Protein AF-A0A3D0NF08-F1 (afdb_monomer_lite)

Secondary structure (DSSP, 8-state):
----------------------------------------------------SSHHHHTS---HHHHHHHSPP-EEEEEE-GGG-EEEEEESPP--GGG-PPPPPSSSEEEEEETTEEEEEEEEEGGGEEEEE-HHHHHHHHHHHHHHTT-HHHHHHHHHHHHHH-TT-TTHHHHHHHHHHHHHHHHHHTT-HHHHHHHHHHHHHH-TT-B-TTSS-BHHHHHHHHHHHHHHHHHHTT-HHHHHHHHHHHHHHH--

Structure (mmCIF, N/CA/C/O backbone):
data_AF-A0A3D0NF08-F1
#
_entry.id   AF-A0A3D0NF08-F1
#
loop_
_atom_site.group_PDB
_atom_site.id
_atom_site.type_symbol
_atom_site.label_atom_id
_atom_site.label_alt_id
_atom_site.label_comp_id
_atom_site.label_asym_id
_atom_site.label_entity_id
_atom_site.label_seq_id
_atom_site.pdbx_PDB_ins_code
_atom_site.Cartn_x
_atom_site.Cartn_y
_atom_site.Cartn_z
_atom_site.occupancy
_atom_site.B_iso_or_equiv
_atom_site.auth_seq_id
_atom_site.auth_comp_id
_atom_site.auth_asym_id
_atom_site.auth_atom_id
_atom_site.pdbx_PDB_model_num
ATOM 1 N N . MET A 1 1 ? -37.702 -6.511 29.960 1.00 34.56 1 MET A N 1
ATOM 2 C CA . MET A 1 1 ? -36.614 -6.251 30.924 1.00 34.56 1 MET A CA 1
ATOM 3 C C . MET A 1 1 ? -35.350 -6.794 30.288 1.00 34.56 1 MET A C 1
ATOM 5 O O . MET A 1 1 ? -35.178 -8.003 30.287 1.00 34.56 1 MET A O 1
ATOM 9 N N . SER A 1 2 ? -34.576 -5.925 29.636 1.00 34.69 2 SER A N 1
ATOM 10 C CA . SER A 1 2 ? -33.303 -6.297 29.008 1.00 34.69 2 SER A CA 1
ATOM 11 C C . SER A 1 2 ? -32.278 -6.496 30.116 1.00 34.69 2 SER A C 1
ATOM 13 O O . SER A 1 2 ? -32.130 -5.608 30.957 1.00 34.69 2 SER A O 1
ATOM 15 N N . GLN A 1 3 ? -31.642 -7.663 30.174 1.00 38.81 3 GLN A N 1
ATOM 16 C CA . GLN A 1 3 ? -30.503 -7.865 31.062 1.00 38.81 3 GLN A CA 1
ATOM 17 C C . GLN A 1 3 ? -29.313 -7.131 30.442 1.00 38.81 3 GLN A C 1
ATOM 19 O O . GLN A 1 3 ? -28.940 -7.406 29.310 1.00 38.81 3 GLN A O 1
ATOM 24 N N . ILE A 1 4 ? -28.792 -6.133 31.153 1.00 34.84 4 ILE A N 1
ATOM 25 C CA . ILE A 1 4 ? -27.592 -5.387 30.771 1.00 34.84 4 ILE A CA 1
ATOM 26 C C . ILE A 1 4 ? -26.424 -6.130 31.415 1.00 34.84 4 ILE A C 1
ATOM 28 O O . ILE A 1 4 ? -26.307 -6.135 32.643 1.00 34.84 4 ILE A O 1
ATOM 32 N N . ASN A 1 5 ? -25.605 -6.794 30.602 1.00 36.81 5 ASN A N 1
ATOM 33 C CA . ASN A 1 5 ? -24.418 -7.497 31.073 1.00 36.81 5 ASN A CA 1
ATOM 34 C C . ASN A 1 5 ? -23.220 -6.544 31.033 1.00 36.81 5 ASN A C 1
ATOM 36 O O . ASN A 1 5 ? -22.640 -6.274 29.986 1.00 36.81 5 ASN A O 1
ATOM 40 N N . GLU A 1 6 ? -22.854 -6.022 32.201 1.00 36.97 6 GLU A N 1
ATOM 41 C CA . GLU A 1 6 ? -21.614 -5.273 32.396 1.00 36.97 6 GLU A CA 1
ATOM 42 C C . GLU A 1 6 ? -20.450 -6.283 32.426 1.00 36.97 6 GLU A C 1
ATOM 44 O O . GLU A 1 6 ? -20.411 -7.160 33.295 1.00 36.97 6 GLU A O 1
ATOM 49 N N . ILE A 1 7 ? -19.513 -6.214 31.472 1.00 45.19 7 ILE A N 1
ATOM 50 C CA . ILE A 1 7 ? -18.328 -7.085 31.485 1.00 45.19 7 ILE A CA 1
ATOM 51 C C . ILE A 1 7 ? -17.436 -6.642 32.646 1.00 45.19 7 ILE A C 1
ATOM 53 O O . ILE A 1 7 ? -16.755 -5.621 32.587 1.00 45.19 7 ILE A O 1
ATOM 57 N N . LYS A 1 8 ? -17.447 -7.429 33.722 1.00 42.72 8 LYS A N 1
ATOM 58 C CA . LYS A 1 8 ? -16.545 -7.284 34.863 1.00 42.72 8 LYS A CA 1
ATOM 59 C C . LYS A 1 8 ? -15.673 -8.532 34.948 1.00 42.72 8 LYS A C 1
ATOM 61 O O . LYS A 1 8 ? -16.086 -9.548 35.504 1.00 42.72 8 LYS A O 1
ATOM 66 N N . LEU A 1 9 ? -14.473 -8.468 34.376 1.00 37.88 9 LEU A N 1
ATOM 67 C CA . LEU A 1 9 ? -13.509 -9.567 34.419 1.00 37.88 9 LEU A CA 1
ATOM 68 C C . LEU A 1 9 ? -12.930 -9.687 35.839 1.00 37.88 9 LEU A C 1
ATOM 70 O O . LEU A 1 9 ? -12.178 -8.844 36.313 1.00 37.88 9 LEU A O 1
ATOM 74 N N . SER A 1 10 ? -13.337 -10.738 36.556 1.00 31.98 10 SER A N 1
ATOM 75 C CA . SER A 1 10 ? -12.822 -11.100 37.880 1.00 31.98 10 SER A CA 1
ATOM 76 C C . SER A 1 10 ? -12.507 -12.598 37.945 1.00 31.98 10 SER A C 1
ATOM 78 O O . SER A 1 10 ? -13.362 -13.410 38.284 1.00 31.98 10 SER A O 1
ATOM 80 N N . ARG A 1 11 ? -11.227 -12.907 37.710 1.00 29.67 11 ARG A N 1
ATOM 81 C CA . ARG A 1 11 ? -10.350 -13.730 38.565 1.00 29.67 11 ARG A CA 1
ATOM 82 C C . ARG A 1 11 ? -10.839 -15.133 38.981 1.00 29.67 11 ARG A C 1
ATOM 84 O O . ARG A 1 11 ? -11.389 -15.306 40.062 1.00 29.67 11 ARG A O 1
ATOM 91 N N . GLU A 1 12 ? -10.381 -16.151 38.253 1.00 27.73 12 GLU A N 1
ATOM 92 C CA . GLU A 1 12 ? -9.885 -17.394 38.865 1.00 27.73 12 GLU A CA 1
ATOM 93 C C . GLU A 1 12 ? -8.527 -17.760 38.255 1.00 27.73 12 GLU A C 1
ATOM 95 O O . GLU A 1 12 ? -8.408 -18.140 37.094 1.00 27.73 12 GLU A O 1
ATOM 100 N N . SER A 1 13 ? -7.479 -17.614 39.066 1.00 28.44 13 SER A N 1
ATOM 101 C CA . SER A 1 13 ? -6.128 -18.047 38.749 1.00 28.44 13 SER A CA 1
ATOM 102 C C . SER A 1 13 ? -5.943 -19.512 39.140 1.00 28.44 13 SER A C 1
ATOM 104 O O . SER A 1 13 ? -6.168 -19.911 40.283 1.00 28.44 13 SER A O 1
ATOM 106 N N . ARG A 1 14 ? -5.434 -20.321 38.212 1.00 31.59 14 ARG A N 1
ATOM 107 C CA . ARG A 1 14 ? -4.634 -21.500 38.558 1.00 31.59 14 ARG A CA 1
ATOM 108 C C . ARG A 1 14 ? -3.349 -21.433 37.764 1.00 31.59 14 ARG A C 1
ATOM 110 O O . ARG A 1 14 ? -3.335 -21.610 36.553 1.00 31.59 14 ARG A O 1
ATOM 117 N N . GLY A 1 15 ? -2.288 -21.094 38.483 1.00 27.91 15 GLY A N 1
ATOM 118 C CA . GLY A 1 15 ? -0.947 -21.033 37.944 1.00 27.91 15 GLY A CA 1
ATOM 119 C C . GLY A 1 15 ? -0.405 -22.414 37.614 1.00 27.91 15 GLY A C 1
ATOM 120 O O . GLY A 1 15 ? -0.720 -23.396 38.279 1.00 27.91 15 GLY A O 1
ATOM 121 N N . PHE A 1 16 ? 0.492 -22.440 36.640 1.00 28.56 16 PHE A N 1
ATOM 122 C CA . PHE A 1 16 ? 1.550 -23.430 36.573 1.00 28.56 16 PHE A CA 1
ATOM 123 C C . PHE A 1 16 ? 2.841 -22.712 36.197 1.00 28.56 16 PHE A C 1
ATOM 125 O O . PHE A 1 16 ? 2.978 -22.144 35.119 1.00 28.56 16 PHE A O 1
ATOM 132 N N . SER A 1 17 ? 3.773 -22.716 37.146 1.00 28.77 17 SER A N 1
ATOM 133 C CA . SER A 1 17 ? 5.165 -22.341 36.962 1.00 28.77 17 SER A CA 1
ATOM 134 C C . SER A 1 17 ? 6.020 -23.581 37.220 1.00 28.77 17 SER A C 1
ATOM 136 O O . SER A 1 17 ? 5.736 -24.343 38.144 1.00 28.77 17 SER A O 1
ATOM 138 N N . ASN A 1 18 ? 7.086 -23.695 36.423 1.00 27.56 18 ASN A N 1
ATOM 139 C CA . ASN A 1 18 ? 8.269 -24.553 36.553 1.00 27.56 18 ASN A CA 1
ATOM 140 C C . ASN A 1 18 ? 8.136 -26.055 36.238 1.00 27.56 18 ASN A C 1
ATOM 142 O O . ASN A 1 18 ? 7.472 -26.794 36.952 1.00 27.56 18 ASN A O 1
ATOM 146 N N . MET A 1 19 ? 8.946 -26.533 35.277 1.00 26.50 19 MET A N 1
ATOM 147 C CA . MET A 1 19 ? 10.119 -27.384 35.572 1.00 26.50 19 MET A CA 1
ATOM 148 C C . MET A 1 19 ? 10.959 -27.725 34.318 1.00 26.50 19 MET A C 1
ATOM 150 O O . MET A 1 19 ? 10.503 -28.407 33.413 1.00 26.50 19 MET A O 1
ATOM 154 N N . ILE A 1 20 ? 12.207 -27.235 34.327 1.00 29.50 20 ILE A N 1
ATOM 155 C CA . ILE A 1 20 ? 13.498 -27.943 34.155 1.00 29.50 20 ILE A CA 1
ATOM 156 C C . ILE A 1 20 ? 13.627 -29.022 33.057 1.00 29.50 20 ILE A C 1
ATOM 158 O O . ILE A 1 20 ? 12.970 -30.054 33.095 1.00 29.50 20 ILE A O 1
ATOM 162 N N . GLY A 1 21 ? 14.671 -28.880 32.225 1.00 27.69 21 GLY A N 1
ATOM 163 C CA . GLY A 1 21 ? 15.195 -29.978 31.404 1.00 27.69 21 GLY A CA 1
ATOM 164 C C . GLY A 1 21 ? 16.500 -29.689 30.654 1.00 27.69 21 GLY A C 1
ATOM 165 O O . GLY A 1 21 ? 16.561 -29.861 29.445 1.00 27.69 21 GLY A O 1
ATOM 166 N N . ASN A 1 22 ? 17.543 -29.237 31.355 1.00 30.64 22 ASN A N 1
ATOM 167 C CA . ASN A 1 22 ? 18.918 -29.161 30.845 1.00 30.64 22 ASN A CA 1
ATOM 168 C C . ASN A 1 22 ? 19.487 -30.579 30.651 1.00 30.64 22 ASN A C 1
ATOM 170 O O . ASN A 1 22 ? 19.561 -31.319 31.629 1.00 30.64 22 ASN A O 1
ATOM 174 N N . LEU A 1 23 ? 19.944 -30.940 29.447 1.00 33.59 23 LEU A N 1
ATOM 175 C CA . LEU A 1 23 ? 20.806 -32.108 29.236 1.00 33.59 23 LEU A CA 1
ATOM 176 C C . LEU A 1 23 ? 21.852 -31.824 28.155 1.00 33.59 23 LEU A C 1
ATOM 178 O O . LEU A 1 23 ? 21.633 -31.917 26.952 1.00 33.59 23 LEU A O 1
ATOM 182 N N . ASN A 1 24 ? 23.031 -31.490 28.658 1.00 29.81 24 ASN A N 1
ATOM 183 C CA . ASN A 1 24 ? 24.299 -31.408 27.965 1.00 29.81 24 ASN A CA 1
ATOM 184 C C . ASN A 1 24 ? 25.008 -32.767 28.128 1.00 29.81 24 ASN A C 1
ATOM 186 O O . ASN A 1 24 ? 25.189 -33.192 29.267 1.00 29.81 24 ASN A O 1
ATOM 190 N N . SER A 1 25 ? 25.446 -33.449 27.060 1.00 33.94 25 SER A N 1
ATOM 191 C CA . SER A 1 25 ? 26.677 -34.266 27.116 1.00 33.94 25 SER A CA 1
ATOM 192 C C . SER A 1 25 ? 27.169 -34.811 25.762 1.00 33.94 25 SER A C 1
ATOM 194 O O . SER A 1 25 ? 26.507 -35.581 25.082 1.00 33.94 25 SER A O 1
ATOM 196 N N . LYS A 1 26 ? 28.432 -34.458 25.482 1.00 33.88 26 LYS A N 1
ATOM 197 C CA . LYS A 1 26 ? 29.540 -35.317 25.012 1.00 33.88 26 LYS A CA 1
ATOM 198 C C . LYS A 1 26 ? 29.488 -35.948 23.604 1.00 33.88 26 LYS A C 1
ATOM 200 O O . LYS A 1 26 ? 29.046 -37.067 23.402 1.00 33.88 26 LYS A O 1
ATOM 205 N N . ARG A 1 27 ? 30.174 -35.249 22.685 1.00 33.12 27 ARG A N 1
ATOM 206 C CA . ARG A 1 27 ? 31.414 -35.657 21.969 1.00 33.12 27 ARG A CA 1
ATOM 207 C C . ARG A 1 27 ? 31.764 -37.155 21.923 1.00 33.12 27 ARG A C 1
ATOM 209 O O . ARG A 1 27 ? 31.986 -37.732 22.979 1.00 33.12 27 ARG A O 1
ATOM 216 N N . ILE A 1 28 ? 32.045 -37.634 20.701 1.00 37.22 28 ILE A N 1
ATOM 217 C CA . ILE A 1 28 ? 33.036 -38.639 20.214 1.00 37.22 28 ILE A CA 1
ATOM 218 C C . ILE A 1 28 ? 32.641 -38.856 18.726 1.00 37.22 28 ILE A C 1
ATOM 220 O O . ILE A 1 28 ? 31.457 -38.907 18.441 1.00 37.22 28 ILE A O 1
ATOM 224 N N . GLN A 1 29 ? 33.471 -38.944 17.684 1.00 34.66 29 GLN A N 1
ATOM 225 C CA . GLN A 1 29 ? 34.916 -39.053 17.516 1.00 34.66 29 GLN A CA 1
ATOM 226 C C . GLN A 1 29 ? 35.231 -38.896 16.012 1.00 34.66 29 GLN A C 1
ATOM 228 O O . GLN A 1 29 ? 34.464 -39.310 15.150 1.00 34.66 29 GLN A O 1
ATOM 233 N N . ARG A 1 30 ? 36.365 -38.254 15.719 1.00 33.38 30 ARG A N 1
ATOM 234 C CA . ARG A 1 30 ? 36.909 -37.970 14.380 1.00 33.38 30 ARG A CA 1
ATOM 235 C C . ARG A 1 30 ? 37.444 -39.247 13.734 1.00 33.38 30 ARG A C 1
ATOM 237 O O . ARG A 1 30 ? 38.190 -39.944 14.415 1.00 33.38 30 ARG A O 1
ATOM 244 N N . TRP A 1 31 ? 37.217 -39.454 12.436 1.00 32.25 31 TRP A N 1
ATOM 245 C CA . TRP A 1 31 ? 38.112 -40.237 11.572 1.00 32.25 31 TRP A CA 1
ATOM 246 C C . TRP A 1 31 ? 38.475 -39.426 10.321 1.00 32.25 31 TRP A C 1
ATOM 248 O O . TRP A 1 31 ? 37.651 -38.716 9.751 1.00 32.25 31 TRP A O 1
ATOM 258 N N . ASN A 1 32 ? 39.763 -39.475 9.995 1.00 29.75 32 ASN A N 1
ATOM 259 C CA . ASN A 1 32 ? 40.473 -38.659 9.019 1.00 29.75 32 ASN A CA 1
ATOM 260 C C . ASN A 1 32 ? 40.390 -39.241 7.591 1.00 29.75 32 ASN A C 1
ATOM 262 O O . ASN A 1 32 ? 40.433 -40.452 7.417 1.00 29.75 32 ASN A O 1
ATOM 266 N N . SER A 1 33 ? 40.349 -38.326 6.614 1.00 37.53 33 SER A N 1
ATOM 267 C CA . SER A 1 33 ? 41.009 -38.302 5.288 1.00 37.53 33 SER A CA 1
ATOM 268 C C . SER A 1 33 ? 41.378 -39.607 4.555 1.00 37.53 33 SER A C 1
ATOM 270 O O . SER A 1 33 ? 42.212 -40.359 5.051 1.00 37.53 33 SER A O 1
ATOM 272 N N . LEU A 1 34 ? 41.010 -39.708 3.267 1.00 35.69 34 LEU A N 1
ATOM 273 C CA . LEU A 1 34 ? 41.971 -39.593 2.149 1.00 35.69 34 LEU A CA 1
ATOM 274 C C . LEU A 1 34 ? 41.307 -39.574 0.757 1.00 35.69 34 LEU A C 1
ATOM 276 O O . LEU A 1 34 ? 40.215 -40.078 0.534 1.00 35.69 34 LEU A O 1
ATOM 280 N N . SER A 1 35 ? 42.034 -38.912 -0.132 1.00 33.56 35 SER A N 1
ATOM 281 C CA . SER A 1 35 ? 41.765 -38.405 -1.473 1.00 33.56 35 SER A CA 1
ATOM 282 C C . SER A 1 35 ? 41.642 -39.428 -2.620 1.00 33.56 35 SER A C 1
ATOM 284 O O . SER A 1 35 ? 42.284 -40.470 -2.602 1.00 33.56 35 SER A O 1
ATOM 286 N N . ALA A 1 36 ? 40.989 -38.949 -3.692 1.00 35.56 36 ALA A N 1
ATOM 287 C CA . ALA A 1 36 ? 41.334 -39.082 -5.121 1.00 35.56 36 ALA A CA 1
ATOM 288 C C . ALA A 1 36 ? 40.919 -40.329 -5.950 1.00 35.56 36 ALA A C 1
ATOM 290 O O . ALA A 1 36 ? 41.525 -41.387 -5.875 1.00 35.56 36 ALA A O 1
ATOM 291 N N . LEU A 1 37 ? 39.968 -40.052 -6.865 1.00 34.78 37 LEU A N 1
ATOM 292 C CA . LEU A 1 37 ? 39.943 -40.307 -8.325 1.00 34.78 37 LEU A CA 1
ATOM 293 C C . LEU A 1 37 ? 40.108 -41.744 -8.877 1.00 34.78 37 LEU A C 1
ATOM 295 O O . LEU A 1 37 ? 41.178 -42.329 -8.773 1.00 34.78 37 LEU A O 1
ATOM 299 N N . ILE A 1 38 ? 39.112 -42.202 -9.661 1.00 38.38 38 ILE A N 1
ATOM 300 C CA . ILE A 1 38 ? 39.173 -42.489 -11.125 1.00 38.38 38 ILE A CA 1
ATOM 301 C C . ILE A 1 38 ? 37.931 -43.302 -11.584 1.00 38.38 38 ILE A C 1
ATOM 303 O O . ILE A 1 38 ? 37.456 -44.180 -10.875 1.00 38.38 38 ILE A O 1
ATOM 307 N N . ALA A 1 39 ? 37.504 -43.027 -12.828 1.00 37.78 39 ALA A N 1
ATOM 308 C CA . ALA A 1 39 ? 36.705 -43.848 -13.761 1.00 37.78 39 ALA A CA 1
ATOM 309 C C . ALA A 1 39 ? 35.164 -43.739 -13.761 1.00 37.78 39 ALA A C 1
ATOM 311 O O . ALA A 1 39 ? 34.437 -44.528 -13.169 1.00 37.78 39 ALA A O 1
ATOM 312 N N . LEU A 1 40 ? 34.689 -42.782 -14.568 1.00 37.25 40 LEU A N 1
ATOM 313 C CA . LEU A 1 40 ? 33.940 -43.022 -15.813 1.00 37.25 40 LEU A CA 1
ATOM 314 C C . LEU A 1 40 ? 33.032 -44.272 -15.838 1.00 37.25 40 LEU A C 1
ATOM 316 O O . LEU A 1 40 ? 33.467 -45.362 -16.195 1.00 37.25 40 LEU A O 1
ATOM 320 N N . TRP A 1 41 ? 31.743 -44.059 -15.576 1.00 38.38 41 TRP A N 1
ATOM 321 C CA . TRP A 1 41 ? 30.663 -44.939 -16.023 1.00 38.38 41 TRP A CA 1
ATOM 322 C C . TRP A 1 41 ? 29.642 -44.108 -16.799 1.00 38.38 41 TRP A C 1
ATOM 324 O O . TRP A 1 41 ? 28.862 -43.350 -16.229 1.00 38.38 41 TRP A O 1
ATOM 334 N N . VAL A 1 42 ? 29.665 -44.252 -18.124 1.00 46.06 42 VAL A N 1
ATOM 335 C CA . VAL A 1 42 ? 28.556 -43.860 -18.997 1.00 46.06 42 VAL A CA 1
ATOM 336 C C . VAL A 1 42 ? 27.487 -44.937 -18.834 1.00 46.06 42 VAL A C 1
ATOM 338 O O . VAL A 1 42 ? 27.515 -45.970 -19.496 1.00 46.06 42 VAL A O 1
ATOM 341 N N . GLY A 1 43 ? 26.588 -44.719 -17.879 1.00 40.62 43 GLY A N 1
ATOM 342 C CA . GLY A 1 43 ? 25.367 -45.493 -17.698 1.00 40.62 43 GLY A CA 1
ATOM 343 C C . GLY A 1 43 ? 24.178 -44.605 -18.026 1.00 40.62 43 GLY A C 1
ATOM 344 O O . GLY A 1 43 ? 23.799 -43.757 -17.224 1.00 40.62 43 GLY A O 1
ATOM 345 N N . LEU A 1 44 ? 23.620 -44.786 -19.221 1.00 46.88 44 LEU A N 1
ATOM 346 C CA . LEU A 1 44 ? 22.375 -44.175 -19.670 1.00 46.88 44 LEU A CA 1
ATOM 347 C C . LEU A 1 44 ? 21.222 -44.723 -18.809 1.00 46.88 44 LEU A C 1
ATOM 349 O O . LEU A 1 44 ? 20.605 -45.729 -19.150 1.00 46.88 44 LEU A O 1
ATOM 353 N N . ILE A 1 45 ? 20.963 -44.095 -17.664 1.00 43.72 45 ILE A N 1
ATOM 354 C CA . ILE A 1 45 ? 19.752 -44.330 -16.879 1.00 43.72 45 ILE A CA 1
ATOM 355 C C . ILE A 1 45 ? 18.725 -43.320 -17.380 1.00 43.72 45 ILE A C 1
ATOM 357 O O . ILE A 1 45 ? 18.779 -42.139 -17.042 1.00 43.72 45 ILE A O 1
ATOM 361 N N . ALA A 1 46 ? 17.799 -43.789 -18.214 1.00 43.94 46 ALA A N 1
ATOM 362 C CA . ALA A 1 46 ? 16.540 -43.098 -18.435 1.00 43.94 46 ALA A CA 1
ATOM 363 C C . ALA A 1 46 ? 15.774 -43.117 -17.105 1.00 43.94 46 ALA A C 1
ATOM 365 O O . ALA A 1 46 ? 15.090 -44.086 -16.782 1.00 43.94 46 ALA A O 1
ATOM 366 N N . LEU A 1 47 ? 15.959 -42.077 -16.293 1.00 45.66 47 LEU A N 1
ATOM 367 C CA . LEU A 1 47 ? 15.087 -41.827 -15.158 1.00 45.66 47 LEU A CA 1
ATOM 368 C C . LEU A 1 47 ? 13.736 -41.388 -15.734 1.00 45.66 47 LEU A C 1
ATOM 370 O O . LEU A 1 47 ? 13.707 -40.400 -16.474 1.00 45.66 47 LEU A O 1
ATOM 374 N N . PRO A 1 48 ? 12.619 -42.075 -15.436 1.00 45.44 48 PRO A N 1
ATOM 375 C CA . PRO A 1 48 ? 11.330 -41.434 -15.592 1.00 45.44 48 PRO A CA 1
ATOM 376 C C . PRO A 1 48 ? 11.374 -40.209 -14.680 1.00 45.44 48 PRO A C 1
ATOM 378 O O . PRO A 1 48 ? 11.557 -40.339 -13.468 1.00 45.44 48 PRO A O 1
ATOM 381 N N . VAL A 1 49 ? 11.278 -39.018 -15.271 1.00 47.81 49 VAL A N 1
ATOM 382 C CA . VAL A 1 49 ? 10.925 -37.821 -14.516 1.00 47.81 49 VAL A CA 1
ATOM 383 C C . VAL A 1 49 ? 9.543 -38.125 -13.967 1.00 47.81 49 VAL A C 1
ATOM 385 O O . VAL A 1 49 ? 8.543 -38.071 -14.676 1.00 47.81 49 VAL A O 1
ATOM 388 N N . VAL A 1 50 ? 9.510 -38.593 -12.725 1.00 43.72 50 VAL A N 1
ATOM 389 C CA . VAL A 1 50 ? 8.278 -38.700 -11.975 1.00 43.72 50 VAL A CA 1
ATOM 390 C C . VAL A 1 50 ? 7.830 -37.260 -11.785 1.00 43.72 50 VAL A C 1
ATOM 392 O O . VAL A 1 50 ? 8.438 -36.519 -11.016 1.00 43.72 50 VAL A O 1
ATOM 395 N N . SER A 1 51 ? 6.804 -36.863 -12.535 1.00 53.31 51 SER A N 1
ATOM 396 C CA . SER A 1 51 ? 6.037 -35.640 -12.315 1.00 53.31 51 SER A CA 1
ATOM 397 C C . SER A 1 51 ? 5.287 -35.759 -10.986 1.00 53.31 51 SER A C 1
ATOM 399 O O . SER A 1 51 ? 4.077 -35.949 -10.943 1.00 53.31 51 SER A O 1
ATOM 401 N N . LEU A 1 52 ? 6.024 -35.733 -9.880 1.00 47.12 52 LEU A N 1
ATOM 402 C CA . LEU A 1 52 ? 5.491 -35.476 -8.553 1.00 47.12 52 LEU A CA 1
ATOM 403 C C . LEU A 1 52 ? 5.615 -33.973 -8.327 1.00 47.12 52 LEU A C 1
ATOM 405 O O . LEU A 1 52 ? 6.707 -33.435 -8.492 1.00 47.12 52 LEU A O 1
ATOM 409 N N . SER A 1 53 ? 4.515 -33.351 -7.900 1.00 48.12 53 SER A N 1
ATOM 410 C CA . SER A 1 53 ? 4.382 -31.963 -7.413 1.00 48.12 53 SER A CA 1
ATOM 411 C C . SER A 1 53 ? 3.920 -30.863 -8.380 1.00 48.12 53 SER A C 1
ATOM 413 O O . SER A 1 53 ? 4.261 -29.706 -8.172 1.00 48.12 53 SER A O 1
ATOM 415 N N . GLN A 1 54 ? 3.068 -31.169 -9.365 1.00 41.50 54 GLN A N 1
ATOM 416 C CA . GLN A 1 54 ? 2.263 -30.107 -10.002 1.00 41.50 54 GLN A CA 1
ATOM 417 C C . GLN A 1 54 ? 0.901 -29.913 -9.300 1.00 41.50 54 GLN A C 1
ATOM 419 O O . GLN A 1 54 ? 0.479 -28.785 -9.083 1.00 41.50 54 GLN A O 1
ATOM 424 N N . ASP A 1 55 ? 0.303 -30.996 -8.791 1.00 45.03 55 ASP A N 1
ATOM 425 C CA . ASP A 1 55 ? -1.011 -30.979 -8.114 1.00 45.03 55 ASP A CA 1
ATOM 426 C C . ASP A 1 55 ? -1.035 -30.223 -6.769 1.00 45.03 55 ASP A C 1
ATOM 428 O O . ASP A 1 55 ? -2.072 -29.743 -6.324 1.00 45.03 55 ASP A O 1
ATOM 432 N N . SER A 1 56 ? 0.108 -30.112 -6.088 1.00 43.69 56 SER A N 1
ATOM 433 C CA . SER A 1 56 ? 0.196 -29.507 -4.749 1.00 43.69 56 SER A CA 1
ATOM 434 C C . SER A 1 56 ? 0.359 -27.983 -4.750 1.00 43.69 56 SER A C 1
ATOM 436 O O . SER A 1 56 ? 0.325 -27.383 -3.680 1.00 43.69 56 SER A O 1
ATOM 438 N N . GLN A 1 57 ? 0.576 -27.359 -5.912 1.00 42.78 57 GLN A N 1
ATOM 439 C CA . GLN A 1 57 ? 0.640 -25.895 -6.034 1.00 42.78 57 GLN A CA 1
ATOM 440 C C . GLN A 1 57 ? -0.706 -25.308 -6.491 1.00 42.78 57 GLN A C 1
ATOM 442 O O . GLN A 1 57 ? -1.067 -24.240 -6.018 1.00 42.78 57 GLN A O 1
ATOM 447 N N . GLU A 1 58 ? -1.488 -26.029 -7.305 1.00 46.44 58 GLU A N 1
ATOM 448 C CA . GLU A 1 58 ? -2.815 -25.582 -7.778 1.00 46.44 58 GLU A CA 1
ATOM 449 C C . GLU A 1 58 ? -3.922 -25.647 -6.706 1.00 46.44 58 GLU A C 1
ATOM 451 O O . GLU A 1 58 ? -4.913 -24.937 -6.809 1.00 46.44 58 GLU A O 1
ATOM 456 N N . GLN A 1 59 ? -3.782 -26.469 -5.657 1.00 42.00 59 GLN A N 1
ATOM 457 C CA . GLN A 1 59 ? -4.834 -26.651 -4.636 1.00 42.00 59 GLN A CA 1
ATOM 458 C C . GLN A 1 59 ? -4.765 -25.683 -3.440 1.00 42.00 59 GLN A C 1
ATOM 460 O O . GLN A 1 59 ? -5.639 -25.735 -2.580 1.00 42.00 59 GLN A O 1
ATOM 465 N N . VAL A 1 60 ? -3.740 -24.825 -3.350 1.00 47.66 60 VAL A N 1
ATOM 466 C CA . VAL A 1 60 ? -3.576 -23.861 -2.235 1.00 47.66 60 VAL A CA 1
ATOM 467 C C . VAL A 1 60 ? -3.969 -22.434 -2.640 1.00 47.66 60 VAL A C 1
ATOM 469 O O . VAL A 1 60 ? -4.213 -21.596 -1.777 1.00 47.66 60 VAL A O 1
ATOM 472 N N . GLU A 1 61 ? -4.123 -22.177 -3.938 1.00 51.91 61 GLU A N 1
ATOM 473 C CA . GLU A 1 61 ? -4.716 -20.959 -4.504 1.00 51.91 61 GLU A CA 1
ATOM 474 C C . GLU A 1 61 ? -6.256 -21.035 -4.418 1.00 51.91 61 GLU A C 1
ATOM 476 O O . GLU A 1 61 ? -6.994 -20.847 -5.380 1.00 51.91 61 GLU A O 1
ATOM 481 N N . GLU A 1 62 ? -6.749 -21.405 -3.234 1.00 56.53 62 GLU A N 1
ATOM 482 C CA . GLU A 1 62 ? -8.138 -21.239 -2.829 1.00 56.53 62 GLU A CA 1
ATOM 483 C C . GLU A 1 62 ? -8.487 -19.760 -3.026 1.00 56.53 62 GLU A C 1
ATOM 485 O O . GLU A 1 62 ? -7.932 -18.887 -2.353 1.00 56.53 62 GLU A O 1
ATOM 490 N N . ASN A 1 63 ? -9.338 -19.518 -4.025 1.00 78.81 63 ASN A N 1
ATOM 491 C CA . ASN A 1 63 ? -9.669 -18.234 -4.627 1.00 78.81 63 ASN A CA 1
ATOM 492 C C . ASN A 1 63 ? -9.834 -17.151 -3.547 1.00 78.81 63 ASN A C 1
ATOM 494 O O . ASN A 1 63 ? -10.831 -17.129 -2.827 1.00 78.81 63 ASN A O 1
ATOM 498 N N . LEU A 1 64 ? -8.828 -16.279 -3.385 1.00 85.31 64 LEU A N 1
ATOM 499 C CA . LEU A 1 64 ? -8.838 -15.245 -2.346 1.00 85.31 64 LEU A CA 1
ATOM 500 C C . LEU A 1 64 ? -10.115 -14.407 -2.439 1.00 85.31 64 LEU A C 1
ATOM 502 O O . LEU A 1 64 ? -10.693 -14.076 -1.411 1.00 85.31 64 LEU A O 1
ATOM 506 N N . ILE A 1 65 ? -10.588 -14.143 -3.657 1.00 84.88 65 ILE A N 1
ATOM 507 C CA . ILE A 1 65 ? -11.843 -13.435 -3.903 1.00 84.88 65 ILE A CA 1
ATOM 508 C C . ILE A 1 65 ? -13.025 -14.215 -3.314 1.00 84.88 65 ILE A C 1
ATOM 510 O O . ILE A 1 65 ? -13.801 -13.636 -2.568 1.00 84.88 65 ILE A O 1
ATOM 514 N N . GLU A 1 66 ? -13.123 -15.528 -3.537 1.00 86.62 66 GLU A N 1
ATOM 515 C CA . GLU A 1 66 ? -14.176 -16.370 -2.938 1.00 86.62 66 GLU A CA 1
ATOM 516 C C . GLU A 1 66 ? -14.124 -16.348 -1.402 1.00 86.62 66 GLU A C 1
ATOM 518 O O . GLU A 1 66 ? -15.153 -16.251 -0.732 1.00 86.62 66 GLU A O 1
ATOM 523 N N . ARG A 1 67 ? -12.918 -16.380 -0.821 1.00 89.00 67 ARG A N 1
ATOM 524 C CA . ARG A 1 67 ? -12.737 -16.250 0.632 1.00 89.00 67 ARG A CA 1
ATOM 525 C C . ARG A 1 67 ? -13.181 -14.879 1.143 1.00 89.00 67 ARG A C 1
ATOM 527 O O . ARG A 1 67 ? -13.807 -14.815 2.200 1.00 89.00 67 ARG A O 1
ATOM 534 N N . LEU A 1 68 ? -12.862 -13.803 0.426 1.00 88.69 68 LEU A N 1
ATOM 535 C CA . LEU A 1 68 ? -13.270 -12.439 0.773 1.00 88.69 68 LEU A CA 1
ATOM 536 C C . LEU A 1 68 ? -14.789 -12.270 0.658 1.00 88.69 68 LEU A C 1
ATOM 538 O O . LEU A 1 68 ? -15.409 -11.755 1.582 1.00 88.69 68 LEU A O 1
ATOM 542 N N . GLU A 1 69 ? -15.400 -12.802 -0.399 1.00 88.75 69 GLU A N 1
ATOM 543 C CA . GLU A 1 69 ? -16.854 -12.820 -0.599 1.00 88.75 69 GLU A CA 1
ATOM 544 C C . GLU A 1 69 ? -17.591 -13.611 0.495 1.00 88.75 69 GLU A C 1
ATOM 546 O O . GLU A 1 69 ? -18.692 -13.238 0.904 1.00 88.75 69 GLU A O 1
ATOM 551 N N . ALA A 1 70 ? -16.996 -14.699 0.991 1.00 89.75 70 ALA A N 1
ATOM 552 C CA . ALA A 1 70 ? -17.565 -15.511 2.066 1.00 89.75 70 ALA A CA 1
ATOM 553 C C . ALA A 1 70 ? -17.317 -14.939 3.475 1.00 89.75 70 ALA A C 1
ATOM 555 O O . ALA A 1 70 ? -17.914 -15.416 4.447 1.00 89.75 70 ALA A O 1
ATOM 556 N N . THR A 1 71 ? -16.429 -13.951 3.614 1.00 89.75 71 THR A N 1
ATOM 557 C CA . THR A 1 71 ? -16.065 -13.375 4.911 1.00 89.75 71 THR A CA 1
ATOM 558 C C . THR A 1 71 ? -17.153 -12.423 5.395 1.00 89.75 71 THR A C 1
ATOM 560 O O . THR A 1 71 ? -17.611 -11.546 4.671 1.00 89.75 71 THR A O 1
ATOM 563 N N . ILE A 1 72 ? -17.563 -12.577 6.656 1.00 90.75 72 ILE A N 1
ATOM 564 C CA . ILE A 1 72 ? -18.504 -11.653 7.298 1.00 90.75 72 ILE A CA 1
ATOM 565 C C . ILE A 1 72 ? -17.736 -10.373 7.669 1.00 90.75 72 ILE A C 1
ATOM 567 O O . ILE A 1 72 ? -16.763 -10.480 8.416 1.00 90.75 72 ILE A O 1
ATOM 571 N N . PRO A 1 73 ? -18.154 -9.179 7.205 1.00 93.69 73 PRO A N 1
ATOM 572 C CA . PRO A 1 73 ? -17.523 -7.917 7.586 1.00 93.69 73 PRO A CA 1
ATOM 573 C C . PRO A 1 73 ? -17.575 -7.666 9.094 1.00 93.69 73 PRO A C 1
ATOM 575 O O . PRO A 1 73 ? -18.604 -7.899 9.734 1.00 93.69 73 PRO A O 1
ATOM 578 N N . TYR A 1 74 ? -16.486 -7.141 9.650 1.00 96.25 74 TYR A N 1
ATOM 579 C CA . TYR A 1 74 ? -16.370 -6.851 11.077 1.00 96.25 74 TYR A CA 1
ATOM 580 C C . TYR A 1 74 ? -15.507 -5.617 11.337 1.00 96.25 74 TYR A C 1
ATOM 582 O O . TYR A 1 74 ? -14.595 -5.308 10.573 1.00 96.25 74 TYR A O 1
ATOM 590 N N . ASP A 1 75 ? -15.781 -4.940 12.449 1.00 97.38 75 ASP A N 1
ATOM 591 C CA . ASP A 1 75 ? -14.947 -3.850 12.954 1.00 97.38 75 ASP A CA 1
ATOM 592 C C . ASP A 1 75 ? -14.085 -4.351 14.123 1.00 97.38 75 ASP A C 1
ATOM 594 O O . ASP A 1 75 ? -14.388 -5.364 14.758 1.00 97.38 75 ASP A O 1
ATOM 598 N N . GLU A 1 76 ? -13.015 -3.629 14.444 1.00 97.56 76 GLU A N 1
ATOM 599 C CA . GLU A 1 76 ? -12.158 -3.916 15.592 1.00 97.56 76 GLU A CA 1
ATOM 600 C C . GLU A 1 76 ? -12.054 -2.707 16.519 1.00 97.56 76 GLU A C 1
ATOM 602 O O . GLU A 1 76 ? -11.869 -1.563 16.090 1.00 97.56 76 GLU A O 1
ATOM 607 N N . ILE A 1 77 ? -12.084 -2.971 17.822 1.00 96.69 77 ILE A N 1
ATOM 608 C CA . ILE A 1 77 ? -11.634 -2.011 18.828 1.00 96.69 77 ILE A CA 1
ATOM 609 C C . ILE A 1 77 ? -10.465 -2.593 19.604 1.00 96.69 77 ILE A C 1
ATOM 611 O O . ILE A 1 77 ? -10.445 -3.772 19.946 1.00 96.69 77 ILE A O 1
ATOM 615 N N . THR A 1 78 ? -9.493 -1.743 19.904 1.00 96.56 78 THR A N 1
ATOM 616 C CA . THR A 1 78 ? -8.417 -2.049 20.840 1.00 96.56 78 THR A CA 1
ATOM 617 C C . THR A 1 78 ? -8.736 -1.361 22.154 1.00 96.56 78 THR A C 1
ATOM 619 O O . THR A 1 78 ? -8.901 -0.138 22.180 1.00 96.56 78 THR A O 1
ATOM 622 N N . VAL A 1 79 ? -8.838 -2.126 23.235 1.00 94.75 79 VAL A N 1
ATOM 623 C CA . VAL A 1 79 ? -9.165 -1.622 24.573 1.00 94.75 79 VAL A CA 1
ATOM 624 C C . VAL A 1 79 ? -8.027 -1.885 25.549 1.00 94.75 79 VAL A C 1
ATOM 626 O O . VAL A 1 79 ? -7.313 -2.879 25.433 1.00 94.75 79 VAL A O 1
ATOM 629 N N . LYS A 1 80 ? -7.867 -0.997 26.531 1.00 92.31 80 LYS A N 1
ATOM 630 C CA . LYS A 1 80 ? -6.971 -1.226 27.666 1.00 92.31 80 LYS A CA 1
ATOM 631 C C . LYS A 1 80 ? -7.574 -2.293 28.572 1.00 92.31 80 LYS A C 1
ATOM 633 O O . LYS A 1 80 ? -8.648 -2.087 29.137 1.00 92.31 80 LYS A O 1
ATOM 638 N N . ALA A 1 81 ? -6.871 -3.404 28.708 1.00 83.50 81 ALA A N 1
ATOM 639 C CA . ALA A 1 81 ? -7.147 -4.451 29.673 1.00 83.50 81 ALA A CA 1
ATOM 640 C C . ALA A 1 81 ? -6.333 -4.223 30.963 1.00 83.50 81 ALA A C 1
ATOM 642 O O . ALA A 1 81 ? -5.658 -3.202 31.139 1.00 83.50 81 ALA A O 1
ATOM 643 N N . ASP A 1 82 ? -6.422 -5.168 31.898 1.00 78.88 82 ASP A N 1
ATOM 644 C CA . ASP A 1 82 ? -5.663 -5.120 33.148 1.00 78.88 82 ASP A CA 1
ATOM 645 C C . ASP A 1 82 ? -4.137 -5.185 32.894 1.00 78.88 82 ASP A C 1
ATOM 647 O O . ASP A 1 82 ? -3.668 -5.726 31.890 1.00 78.88 82 ASP A O 1
ATOM 651 N N . ASP A 1 83 ? -3.348 -4.629 33.820 1.00 73.06 83 ASP A N 1
ATOM 652 C CA . ASP A 1 83 ? -1.873 -4.619 33.794 1.00 73.06 83 ASP A CA 1
ATOM 653 C C . ASP A 1 83 ? -1.231 -4.002 32.528 1.00 73.06 83 ASP A C 1
ATOM 655 O O . ASP A 1 83 ? -0.168 -4.439 32.087 1.00 73.06 83 ASP A O 1
ATOM 659 N N . ASP A 1 84 ? -1.843 -2.942 31.978 1.00 72.00 84 ASP A N 1
ATOM 660 C CA . ASP A 1 84 ? -1.315 -2.163 30.835 1.00 72.00 84 ASP A CA 1
ATOM 661 C C . ASP A 1 84 ? -1.207 -2.989 29.535 1.00 72.00 84 ASP A C 1
ATOM 663 O O . ASP A 1 84 ? -0.410 -2.699 28.641 1.00 72.00 84 ASP A O 1
ATOM 667 N N . THR A 1 85 ? -2.018 -4.045 29.437 1.00 85.25 85 THR A N 1
ATOM 668 C CA . THR A 1 85 ? -2.157 -4.853 28.225 1.00 85.25 85 THR A CA 1
ATOM 669 C C . THR A 1 85 ? -3.286 -4.318 27.348 1.00 85.25 85 THR A C 1
ATOM 671 O O . THR A 1 85 ? -4.245 -3.725 27.836 1.00 85.25 85 THR A O 1
ATOM 674 N N . GLU A 1 86 ? -3.165 -4.495 26.034 1.00 92.75 86 GLU A N 1
ATOM 675 C CA . GLU A 1 86 ? -4.200 -4.124 25.069 1.00 92.75 86 GLU A CA 1
ATOM 676 C C . GLU A 1 86 ? -4.865 -5.388 24.522 1.00 92.75 86 GLU A C 1
ATOM 678 O O . GLU A 1 86 ? -4.184 -6.350 24.162 1.00 92.75 86 GLU A O 1
ATOM 683 N N . GLU A 1 87 ? -6.193 -5.383 24.452 1.00 93.69 87 GLU A N 1
ATOM 684 C CA . GLU A 1 87 ? -6.989 -6.464 23.872 1.00 93.69 87 GLU A CA 1
ATOM 685 C C . GLU A 1 87 ? -7.689 -5.966 22.605 1.00 93.69 87 GLU A C 1
ATOM 687 O O . GLU A 1 87 ? -8.274 -4.881 22.594 1.00 93.69 87 GLU A O 1
ATOM 692 N N . VAL A 1 88 ? -7.621 -6.757 21.530 1.00 95.81 88 VAL A N 1
ATOM 693 C CA . VAL A 1 88 ? -8.325 -6.484 20.270 1.00 95.81 88 VAL A CA 1
ATOM 694 C C . VAL A 1 88 ? -9.613 -7.294 20.247 1.00 95.81 88 VAL A C 1
ATOM 696 O O . VAL A 1 88 ? -9.585 -8.517 20.372 1.00 95.81 88 VAL A O 1
ATOM 699 N N . ILE A 1 89 ? -10.737 -6.607 20.073 1.00 95.12 89 ILE A N 1
ATOM 700 C CA . ILE A 1 89 ? -12.075 -7.190 20.097 1.00 95.12 89 ILE A CA 1
ATOM 701 C C . ILE A 1 89 ? -12.725 -6.987 18.728 1.00 95.12 89 ILE A C 1
ATOM 703 O O . ILE A 1 89 ? -12.816 -5.855 18.256 1.00 95.12 89 ILE A O 1
ATOM 707 N N . GLN A 1 90 ? -13.203 -8.079 18.125 1.00 96.62 90 GLN A N 1
ATOM 708 C CA . GLN A 1 90 ? -13.951 -8.070 16.865 1.00 96.62 90 GLN A CA 1
ATOM 709 C C . GLN A 1 90 ? -15.451 -7.892 17.107 1.00 96.62 90 GLN A C 1
ATOM 711 O O . GLN A 1 90 ? -16.056 -8.572 17.946 1.00 96.62 90 GLN A O 1
ATOM 716 N N . LEU A 1 91 ? -16.052 -6.986 16.347 1.00 96.62 91 LEU A N 1
ATOM 717 C CA . LEU A 1 91 ? -17.405 -6.490 16.545 1.00 96.62 91 LEU A CA 1
ATOM 718 C C . LEU A 1 91 ? -18.231 -6.606 15.266 1.00 96.62 91 LEU A C 1
ATOM 720 O O . LEU A 1 91 ? -17.688 -6.617 14.161 1.00 96.62 91 LEU A O 1
ATOM 724 N N . GLU A 1 92 ? -19.555 -6.590 15.414 1.00 96.06 92 GLU A N 1
ATOM 725 C CA . GLU A 1 92 ? -20.410 -6.167 14.302 1.00 96.06 92 GLU A CA 1
ATOM 726 C C . GLU A 1 92 ? -20.067 -4.732 13.868 1.00 96.06 92 GLU A C 1
ATOM 728 O O . GLU A 1 92 ? -19.535 -3.937 14.649 1.00 96.06 92 GLU A O 1
ATOM 733 N N . LEU A 1 93 ? -20.414 -4.393 12.623 1.00 96.00 93 LEU A N 1
ATOM 734 C CA . LEU A 1 93 ? -20.157 -3.071 12.059 1.00 96.00 93 LEU A CA 1
ATOM 735 C C . LEU A 1 93 ? -20.769 -1.959 12.928 1.00 96.00 93 LEU A C 1
ATOM 737 O O . LEU A 1 93 ? -21.977 -1.910 13.170 1.00 96.00 93 LEU A O 1
ATOM 741 N N . LEU A 1 94 ? -19.923 -1.031 13.363 1.00 94.94 94 LEU A N 1
ATOM 742 C CA . LEU A 1 94 ? -20.284 0.133 14.156 1.00 94.94 94 LEU A CA 1
ATOM 743 C C . LEU A 1 94 ? -21.068 1.146 13.309 1.00 94.94 94 LEU A C 1
ATOM 745 O O . LEU A 1 94 ? -20.664 1.526 12.207 1.00 94.94 94 LEU A O 1
ATOM 749 N N . ASP A 1 95 ? -22.176 1.657 13.841 1.00 92.50 95 ASP A N 1
ATOM 750 C CA . ASP A 1 95 ? -22.997 2.662 13.153 1.00 92.50 95 ASP A CA 1
ATOM 751 C C . ASP A 1 95 ? -22.408 4.075 13.312 1.00 92.50 95 ASP A C 1
ATOM 753 O O . ASP A 1 95 ? -22.912 4.933 14.044 1.00 92.50 95 ASP A O 1
ATOM 757 N N . PHE A 1 96 ? -21.265 4.310 12.666 1.00 92.94 96 PHE A N 1
ATOM 758 C CA . PHE A 1 96 ? -20.655 5.631 12.579 1.00 92.94 96 PHE A CA 1
ATOM 759 C C . PHE A 1 96 ? -21.049 6.348 11.295 1.00 92.94 96 PHE A C 1
ATOM 761 O O . PHE A 1 96 ? -21.062 5.782 10.200 1.00 92.94 96 PHE A O 1
ATOM 768 N N . ALA A 1 97 ? -21.311 7.649 11.431 1.00 89.31 97 ALA A N 1
ATOM 769 C CA . ALA A 1 97 ? -21.744 8.493 10.329 1.00 89.31 97 ALA A CA 1
ATOM 770 C C . ALA A 1 97 ? -20.749 8.443 9.157 1.00 89.31 97 ALA A C 1
ATOM 772 O O . ALA A 1 97 ? -19.605 8.886 9.267 1.00 89.31 97 ALA A O 1
ATOM 773 N N . GLY A 1 98 ? -21.213 7.915 8.022 1.00 86.69 98 GLY A N 1
ATOM 774 C CA . GLY A 1 98 ? -20.422 7.809 6.797 1.00 86.69 98 GLY A CA 1
ATOM 775 C C . GLY A 1 98 ? -19.243 6.840 6.882 1.00 86.69 98 GLY A C 1
ATOM 776 O O . GLY A 1 98 ? -18.299 7.035 6.122 1.00 86.69 98 GLY A O 1
ATOM 777 N N . ARG A 1 99 ? -19.280 5.855 7.797 1.00 90.88 99 ARG A N 1
ATOM 778 C CA . ARG A 1 99 ? -18.212 4.857 8.004 1.00 90.88 99 ARG A CA 1
ATOM 779 C C . ARG A 1 99 ? -16.843 5.508 8.202 1.00 90.88 99 ARG A C 1
ATOM 781 O O . ARG A 1 99 ? -15.853 5.166 7.569 1.00 90.88 99 ARG A O 1
ATOM 788 N N . LYS A 1 100 ? -16.815 6.509 9.085 1.00 87.75 100 LYS A N 1
ATOM 789 C CA . LYS A 1 100 ? -15.596 7.208 9.496 1.00 87.75 100 LYS A CA 1
ATOM 790 C C . LYS A 1 100 ? -15.382 7.055 10.986 1.00 87.75 100 LYS A C 1
ATOM 792 O O . LYS A 1 100 ? -16.294 7.309 11.774 1.00 87.75 100 LYS A O 1
ATOM 797 N N . THR A 1 101 ? -14.157 6.706 11.356 1.00 90.19 101 THR A N 1
ATOM 798 C CA . THR A 1 101 ? -13.743 6.624 12.753 1.00 90.19 101 THR A CA 1
ATOM 799 C C . THR A 1 101 ? -13.877 7.999 13.414 1.00 90.19 101 THR A C 1
ATOM 801 O O . THR A 1 101 ? -13.282 8.970 12.936 1.00 90.19 101 THR A O 1
ATOM 804 N N . PRO A 1 102 ? -14.678 8.130 14.486 1.00 91.19 102 PRO A N 1
ATOM 805 C CA . PRO A 1 102 ? -14.809 9.388 15.202 1.00 91.19 102 PRO A CA 1
ATOM 806 C C . PRO A 1 102 ? -13.540 9.685 16.005 1.00 91.19 102 PRO A C 1
ATOM 808 O O . PRO A 1 102 ? -12.779 8.784 16.357 1.00 91.19 102 PRO A O 1
ATOM 811 N N . GLU A 1 103 ? -13.354 10.950 16.380 1.00 93.00 103 GLU A N 1
ATOM 812 C CA . GLU A 1 103 ? -12.378 11.279 17.417 1.00 93.00 103 GLU A CA 1
ATOM 813 C C . GLU A 1 103 ? -12.731 10.546 18.717 1.00 93.00 103 GLU A C 1
ATOM 815 O O . GLU A 1 103 ? -13.891 10.536 19.155 1.00 93.00 103 GLU A O 1
ATOM 820 N N . LEU A 1 104 ? -11.722 9.925 19.334 1.00 92.25 104 LEU A N 1
ATOM 821 C CA . LEU A 1 104 ? -11.901 9.195 20.582 1.00 92.25 104 LEU A CA 1
ATOM 822 C C . LEU A 1 104 ? -12.381 10.147 21.678 1.00 92.25 104 LEU A C 1
ATOM 824 O O . LEU A 1 104 ? -11.787 11.194 21.945 1.00 92.25 104 LEU A O 1
ATOM 828 N N . LYS A 1 105 ? -13.477 9.767 22.332 1.00 91.75 105 LYS A N 1
ATOM 829 C CA . LYS A 1 105 ? -14.075 10.564 23.403 1.00 91.75 105 LYS A CA 1
ATOM 830 C C . LYS A 1 105 ? -13.388 10.261 24.731 1.00 91.75 105 LYS A C 1
ATOM 832 O O . LYS A 1 105 ? -12.925 9.158 24.986 1.00 91.75 105 LYS A O 1
ATOM 837 N N . THR A 1 106 ? -13.385 11.234 25.635 1.00 88.94 106 THR A N 1
ATOM 838 C CA . THR A 1 106 ? -12.818 11.068 26.986 1.00 88.94 106 THR A CA 1
ATOM 839 C C . THR A 1 106 ? -13.842 10.602 28.022 1.00 88.94 106 THR A C 1
ATOM 841 O O . THR A 1 106 ? -13.487 10.303 29.161 1.00 88.94 106 THR A O 1
ATOM 844 N N . SER A 1 107 ? -15.127 10.556 27.659 1.00 92.00 107 SER A N 1
ATOM 845 C CA . SER A 1 107 ? -16.222 10.194 28.559 1.00 92.00 107 SER A CA 1
ATOM 846 C C . SER A 1 107 ? -17.381 9.535 27.814 1.00 92.00 107 SER A C 1
ATOM 848 O O . SER A 1 107 ? -17.484 9.618 26.589 1.00 92.00 107 SER A O 1
ATOM 850 N N . GLY A 1 108 ? -18.265 8.895 28.580 1.00 93.62 108 GLY A N 1
ATOM 851 C CA . GLY A 1 108 ? -19.394 8.134 28.060 1.00 93.62 108 GLY A CA 1
ATOM 852 C C . GLY A 1 108 ? -19.037 6.682 27.763 1.00 93.62 108 GLY A C 1
ATOM 853 O O . GLY A 1 108 ? -17.934 6.212 28.056 1.00 93.62 108 GLY A O 1
ATOM 854 N N . LYS A 1 109 ? -20.001 5.984 27.167 1.00 94.94 109 LYS A N 1
ATOM 855 C CA . LYS A 1 109 ? -19.893 4.584 26.767 1.00 94.94 109 LYS A CA 1
ATOM 856 C C . LYS A 1 109 ? -20.169 4.445 25.267 1.00 94.94 109 LYS A C 1
ATOM 858 O O . LYS A 1 109 ? -20.878 5.274 24.690 1.00 94.94 109 LYS A O 1
ATOM 863 N N . LEU A 1 110 ? -19.551 3.453 24.646 1.00 95.38 110 LEU A N 1
ATOM 864 C CA . LEU A 1 110 ? -19.842 2.971 23.305 1.00 95.38 110 LEU A CA 1
ATOM 865 C C . LEU A 1 110 ? -20.588 1.645 23.460 1.00 95.38 110 LEU A C 1
ATOM 867 O O . LEU A 1 110 ? -20.099 0.745 24.141 1.00 95.38 110 LEU A O 1
ATOM 871 N N . GLU A 1 111 ? -21.770 1.555 22.861 1.00 95.44 111 GLU A N 1
ATOM 872 C CA . GLU A 1 111 ? -22.497 0.294 22.743 1.00 95.44 111 GLU A CA 1
ATOM 873 C C . GLU A 1 111 ? -21.899 -0.514 21.591 1.00 95.44 111 GLU A C 1
ATOM 875 O O . GLU A 1 111 ? -21.674 0.023 20.505 1.00 95.44 111 GLU A O 1
ATOM 880 N N . ILE A 1 112 ? -21.626 -1.790 21.840 1.00 95.19 112 ILE A N 1
ATOM 881 C CA . ILE A 1 112 ? -21.027 -2.710 20.875 1.00 95.19 112 ILE A CA 1
ATOM 882 C C . ILE A 1 112 ? -21.759 -4.051 20.893 1.00 95.19 112 ILE A C 1
ATOM 884 O O . ILE A 1 112 ? -22.373 -4.430 21.893 1.00 95.19 112 ILE A O 1
ATOM 888 N N . ARG A 1 113 ? -21.634 -4.796 19.799 1.00 96.06 113 ARG A N 1
ATOM 889 C CA . ARG A 1 113 ? -22.014 -6.208 19.701 1.00 96.06 113 ARG A CA 1
ATOM 890 C C . ARG A 1 113 ? -20.799 -6.997 19.261 1.00 96.06 113 ARG A C 1
ATOM 892 O O . ARG A 1 113 ? -20.124 -6.599 18.314 1.00 96.06 113 ARG A O 1
ATOM 899 N N . LEU A 1 114 ? -20.501 -8.079 19.968 1.00 95.19 114 LEU A N 1
ATOM 900 C CA . LEU A 1 114 ? -19.381 -8.947 19.614 1.00 95.19 114 LEU A CA 1
ATOM 901 C C . LEU A 1 114 ? -19.750 -9.757 18.375 1.00 95.19 114 LEU A C 1
ATOM 903 O O . LEU A 1 114 ? -20.860 -10.282 18.307 1.00 95.19 114 LEU A O 1
ATOM 907 N N . LEU A 1 115 ? -18.808 -9.942 17.448 1.00 93.62 115 LEU A N 1
ATOM 908 C CA . LEU A 1 115 ? -19.065 -10.695 16.213 1.00 93.62 115 LEU A CA 1
ATOM 909 C C . LEU A 1 115 ? -19.570 -12.128 16.493 1.00 93.62 115 LEU A C 1
ATOM 911 O O . LEU A 1 115 ? -20.446 -12.635 15.802 1.00 93.62 115 LEU A O 1
ATOM 915 N N . GLY A 1 116 ? -19.043 -12.776 17.539 1.00 89.62 116 GLY A N 1
ATOM 916 C CA . GLY A 1 116 ? -19.439 -14.131 17.946 1.00 89.62 116 GLY A CA 1
ATOM 917 C C . GLY A 1 116 ? -20.660 -14.215 18.871 1.00 89.62 116 GLY A C 1
ATOM 918 O O . GLY A 1 116 ? -21.122 -15.320 19.148 1.00 89.62 116 GLY A O 1
ATOM 919 N N . ASN A 1 117 ? -21.164 -13.085 19.376 1.00 91.69 117 ASN A N 1
ATOM 920 C CA . ASN A 1 117 ? -22.349 -13.037 20.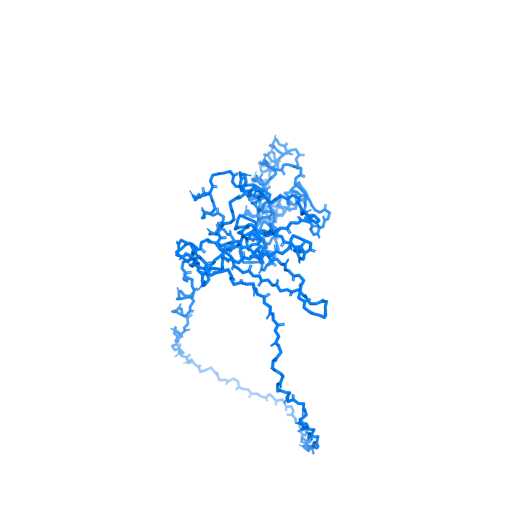234 1.00 91.69 117 ASN A CA 1
ATOM 921 C C . ASN A 1 117 ? -23.156 -11.748 19.974 1.00 91.69 117 ASN A C 1
ATOM 923 O O . ASN A 1 117 ? -23.135 -10.831 20.801 1.00 91.69 117 ASN A O 1
ATOM 927 N N . PRO A 1 118 ? -23.825 -11.652 18.810 1.00 87.00 118 PRO A N 1
ATOM 928 C CA . PRO A 1 118 ? -24.469 -10.416 18.367 1.00 87.00 118 PRO A CA 1
ATOM 929 C C . PRO A 1 118 ? -25.786 -10.104 19.094 1.00 87.00 118 PRO A C 1
ATOM 931 O O . PRO A 1 118 ? -26.241 -8.961 19.094 1.00 87.00 118 PRO A O 1
ATOM 934 N N . ASP A 1 119 ? -26.403 -11.094 19.745 1.00 91.19 119 ASP A N 1
ATOM 935 C CA . ASP A 1 119 ? -27.669 -10.905 20.465 1.00 91.19 119 ASP A CA 1
ATOM 936 C C . ASP A 1 119 ? -27.507 -10.037 21.726 1.00 91.19 119 ASP A C 1
ATOM 938 O O . ASP A 1 119 ? -28.467 -9.413 22.191 1.00 91.19 119 ASP A O 1
ATOM 942 N N . ASP A 1 120 ? -26.283 -9.957 22.254 1.00 92.56 120 ASP A N 1
ATOM 943 C CA . ASP A 1 120 ? -25.956 -9.206 23.456 1.00 92.56 120 ASP A CA 1
ATOM 944 C C . ASP A 1 120 ? -25.327 -7.848 23.116 1.00 92.56 120 ASP A C 1
ATOM 946 O O . ASP A 1 120 ? -24.347 -7.742 22.376 1.00 92.56 120 ASP A O 1
ATOM 950 N N . VAL A 1 121 ? -25.875 -6.788 23.717 1.00 94.31 121 VAL A N 1
ATOM 951 C CA . VAL A 1 121 ? -25.284 -5.446 23.667 1.00 94.31 121 VAL A CA 1
ATOM 952 C C . VAL A 1 121 ? -24.383 -5.261 24.880 1.00 94.31 121 VAL A C 1
ATOM 954 O O . VAL A 1 121 ? -24.834 -5.358 26.025 1.00 94.31 121 VAL A O 1
ATOM 957 N N . TYR A 1 122 ? -23.120 -4.950 24.619 1.00 94.06 122 TYR A N 1
ATOM 958 C CA . TYR A 1 122 ? -22.125 -4.631 25.632 1.00 94.06 122 TYR A CA 1
ATOM 959 C C . TYR A 1 122 ? -21.813 -3.138 25.617 1.00 94.06 122 TYR A C 1
ATOM 961 O O . TYR A 1 122 ? -21.954 -2.463 24.600 1.00 94.06 122 TYR A O 1
ATOM 969 N N . GLU A 1 123 ? -21.350 -2.621 26.750 1.00 94.94 123 GLU A N 1
ATOM 970 C CA . GLU A 1 123 ? -20.922 -1.232 26.874 1.00 94.94 123 GLU A CA 1
ATOM 971 C C . GLU A 1 123 ? -19.432 -1.163 27.204 1.00 94.94 123 GLU A C 1
ATOM 973 O O . GLU A 1 123 ? -18.978 -1.742 28.192 1.00 94.94 123 GLU A O 1
ATOM 978 N N . VAL A 1 124 ? -18.684 -0.389 26.420 1.00 94.25 124 VAL A N 1
ATOM 979 C CA . VAL A 1 124 ? -17.264 -0.100 26.659 1.00 94.25 124 VAL A CA 1
ATOM 980 C C . VAL A 1 124 ? -17.106 1.382 26.965 1.00 94.25 124 VAL A C 1
ATOM 982 O O . VAL A 1 124 ? -17.682 2.231 26.285 1.00 94.25 124 VAL A O 1
ATOM 985 N N . PHE A 1 125 ? -16.335 1.740 27.991 1.00 94.50 125 PHE A N 1
ATOM 986 C CA . PHE A 1 125 ? -16.059 3.151 28.251 1.00 94.50 125 PHE A CA 1
ATOM 987 C C . PHE A 1 125 ? -15.140 3.718 27.172 1.00 94.50 125 PHE A C 1
ATOM 989 O O . PHE A 1 125 ? -14.073 3.174 26.905 1.00 94.50 125 PHE A O 1
ATOM 996 N N . TRP A 1 126 ? -15.498 4.878 26.621 1.00 95.44 126 TRP A N 1
ATOM 997 C CA . TRP A 1 126 ? -14.703 5.525 25.572 1.00 95.44 126 TRP A CA 1
ATOM 998 C C . TRP A 1 126 ? -13.245 5.775 25.972 1.00 95.44 126 TRP A C 1
ATOM 1000 O O . TRP A 1 126 ? -12.350 5.632 25.150 1.00 95.44 126 TRP A O 1
ATOM 1010 N N . ARG A 1 127 ? -13.003 6.098 27.248 1.00 93.50 127 ARG A N 1
ATOM 1011 C CA . ARG A 1 127 ? -11.658 6.351 27.789 1.00 93.50 127 ARG A CA 1
ATOM 1012 C C . ARG A 1 127 ? -10.736 5.122 27.762 1.00 93.50 127 ARG A C 1
ATOM 1014 O O . ARG A 1 127 ? -9.524 5.286 27.879 1.00 93.50 127 ARG A O 1
ATOM 1021 N N . ASP A 1 128 ? -11.320 3.926 27.688 1.00 93.56 128 ASP A N 1
ATOM 1022 C CA . ASP A 1 128 ? -10.595 2.656 27.701 1.00 93.56 128 ASP A CA 1
ATOM 1023 C C . ASP A 1 128 ? -10.301 2.181 26.264 1.00 93.56 128 ASP A C 1
ATOM 1025 O O . ASP A 1 128 ? -9.495 1.277 26.076 1.00 93.56 128 ASP A O 1
ATOM 1029 N N . ILE A 1 129 ? -10.890 2.820 25.243 1.00 95.25 129 ILE A N 1
ATOM 1030 C CA . ILE A 1 129 ? -10.622 2.542 23.828 1.00 95.25 129 ILE A CA 1
ATOM 1031 C C . ILE A 1 129 ? -9.326 3.247 23.410 1.00 95.25 129 ILE A C 1
ATOM 1033 O O . ILE A 1 129 ? -9.210 4.470 23.486 1.00 95.25 129 ILE A O 1
ATOM 1037 N N . VAL A 1 130 ? -8.358 2.465 22.941 1.00 95.12 130 VAL A N 1
ATOM 1038 C CA . VAL A 1 130 ? -7.064 2.929 22.419 1.00 95.12 130 VAL A CA 1
ATOM 1039 C C . VAL A 1 130 ? -7.142 3.207 20.923 1.00 95.12 130 VAL A C 1
ATOM 1041 O O . VAL A 1 130 ? -6.602 4.203 20.443 1.00 95.12 130 VAL A O 1
ATOM 1044 N N . LYS A 1 131 ? -7.812 2.326 20.178 1.00 95.75 131 LYS A N 1
ATOM 1045 C CA . LYS A 1 131 ? -7.911 2.388 18.719 1.00 95.75 131 LYS A CA 1
ATOM 1046 C C . LYS A 1 131 ? -9.246 1.814 18.271 1.00 95.75 131 LYS A C 1
ATOM 1048 O O . LYS A 1 131 ? -9.766 0.889 18.887 1.00 95.75 131 LYS A O 1
ATOM 1053 N N . ILE A 1 132 ? -9.774 2.356 17.183 1.00 96.38 132 ILE A N 1
ATOM 1054 C CA . ILE A 1 132 ? -10.883 1.768 16.439 1.00 96.38 132 ILE A CA 1
ATOM 1055 C C . ILE A 1 132 ? -10.393 1.571 15.009 1.00 96.38 132 ILE A C 1
ATOM 1057 O O . ILE A 1 132 ? -9.765 2.477 14.455 1.00 96.38 132 ILE A O 1
ATOM 1061 N N . ARG A 1 133 ? -10.644 0.395 14.442 1.00 95.88 133 ARG A N 1
ATOM 1062 C CA . ARG A 1 133 ? -10.422 0.087 13.030 1.00 95.88 133 ARG A CA 1
ATOM 1063 C C . ARG A 1 133 ? -11.751 -0.355 12.454 1.00 95.88 133 ARG A C 1
ATOM 1065 O O . ARG A 1 133 ? -12.361 -1.292 12.965 1.00 95.88 133 ARG A O 1
ATOM 1072 N N . LEU A 1 134 ? -12.206 0.342 11.428 1.00 95.75 134 LEU A N 1
ATOM 1073 C CA . LEU A 1 134 ? -13.378 -0.095 10.689 1.00 95.75 134 LEU A CA 1
ATOM 1074 C C . LEU A 1 134 ? -12.969 -1.1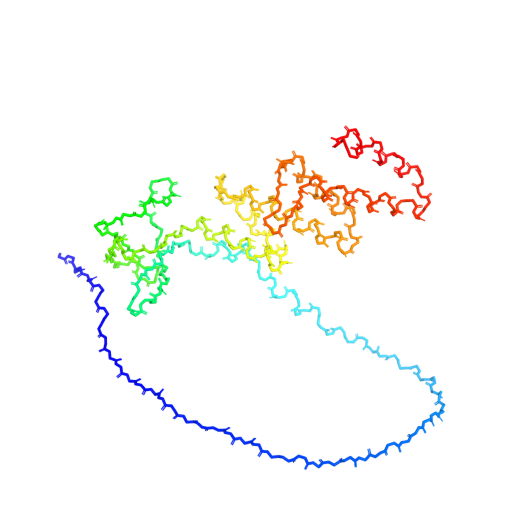73 9.687 1.00 95.75 134 LEU A C 1
ATOM 1076 O O . LEU A 1 134 ? -11.796 -1.262 9.322 1.00 95.75 134 LEU A O 1
ATOM 1080 N N . TYR A 1 135 ? -13.923 -1.977 9.231 1.00 94.69 135 TYR A N 1
ATOM 1081 C CA . TYR A 1 135 ? -13.689 -3.010 8.225 1.00 94.69 135 TYR A CA 1
ATOM 1082 C C . TYR A 1 135 ? -12.956 -2.467 6.991 1.00 94.69 135 TYR A C 1
ATOM 1084 O O . TYR A 1 135 ? -12.033 -3.085 6.470 1.00 94.69 135 TYR A O 1
ATOM 1092 N N . GLU A 1 136 ? -13.309 -1.253 6.584 1.00 91.94 136 GLU A N 1
ATOM 1093 C CA . GLU A 1 136 ? -12.655 -0.475 5.540 1.00 91.94 136 GLU A CA 1
ATOM 1094 C C . GLU A 1 136 ? -11.145 -0.302 5.776 1.00 91.94 136 GLU A C 1
ATOM 1096 O O . GLU A 1 136 ? -10.347 -0.558 4.875 1.00 91.94 136 GLU A O 1
ATOM 1101 N N . ASP A 1 137 ? -10.744 0.078 6.993 1.00 93.56 137 ASP A N 1
ATOM 1102 C CA . ASP A 1 137 ? -9.333 0.228 7.366 1.00 93.56 137 ASP A CA 1
ATOM 1103 C C . ASP A 1 137 ? -8.629 -1.137 7.398 1.00 93.56 137 ASP A C 1
ATOM 1105 O O . ASP A 1 137 ? -7.480 -1.265 6.973 1.00 93.56 137 ASP A O 1
ATOM 1109 N N . ILE A 1 138 ? -9.324 -2.167 7.893 1.00 94.50 138 ILE A N 1
ATOM 1110 C CA . ILE A 1 138 ? -8.806 -3.537 7.975 1.00 94.50 138 ILE A CA 1
ATOM 1111 C C . ILE A 1 138 ? -8.468 -4.055 6.578 1.00 94.50 138 ILE A C 1
ATOM 1113 O O . ILE A 1 138 ? -7.360 -4.544 6.373 1.00 94.50 138 ILE A O 1
ATOM 1117 N N . MET A 1 139 ? -9.369 -3.883 5.611 1.00 94.44 139 MET A N 1
ATOM 1118 C CA . MET A 1 139 ? -9.141 -4.321 4.238 1.00 94.44 139 MET A CA 1
ATOM 1119 C C . MET A 1 139 ? -7.927 -3.635 3.598 1.00 94.44 139 MET A C 1
ATOM 1121 O O . MET A 1 139 ? -7.094 -4.295 2.977 1.00 94.44 139 MET A O 1
ATOM 1125 N N . ILE A 1 140 ? -7.783 -2.316 3.773 1.00 95.50 140 ILE A N 1
ATOM 1126 C CA . ILE A 1 140 ? -6.622 -1.575 3.253 1.00 95.50 140 ILE A CA 1
ATOM 1127 C C . ILE A 1 140 ? -5.319 -2.061 3.904 1.00 95.50 140 ILE A C 1
ATOM 1129 O O . ILE A 1 140 ? -4.307 -2.239 3.219 1.00 95.50 140 ILE A O 1
ATOM 1133 N N . ASP A 1 141 ? -5.335 -2.317 5.212 1.00 95.31 141 ASP A N 1
ATOM 1134 C CA . ASP A 1 141 ? -4.184 -2.860 5.935 1.00 95.31 141 ASP A CA 1
ATOM 1135 C C . ASP A 1 141 ? -3.822 -4.281 5.463 1.00 95.31 141 ASP A C 1
ATOM 1137 O O . ASP A 1 141 ? -2.637 -4.607 5.361 1.00 95.31 141 ASP A O 1
ATOM 1141 N N . GLU A 1 142 ? -4.803 -5.121 5.121 1.00 95.62 142 GLU A N 1
ATOM 1142 C CA . GLU A 1 142 ? -4.555 -6.465 4.583 1.00 95.62 142 GLU A CA 1
ATOM 1143 C C . GLU A 1 142 ? -3.862 -6.420 3.218 1.00 95.62 142 GLU A C 1
ATOM 1145 O O . GLU A 1 142 ? -2.852 -7.105 3.026 1.00 95.62 142 GLU A O 1
ATOM 1150 N N . VAL A 1 143 ? -4.322 -5.566 2.295 1.00 96.94 143 VAL A N 1
ATOM 1151 C CA . VAL A 1 143 ? -3.635 -5.352 1.007 1.00 96.94 143 VAL A CA 1
ATOM 1152 C C . VAL A 1 143 ? -2.195 -4.894 1.241 1.00 96.94 143 VAL A C 1
ATOM 1154 O O . VAL A 1 143 ? -1.262 -5.421 0.628 1.00 96.94 143 VAL A O 1
ATOM 1157 N N . ASN A 1 144 ? -1.987 -3.951 2.165 1.00 97.06 144 ASN A N 1
ATOM 1158 C CA . ASN A 1 144 ? -0.649 -3.494 2.531 1.00 97.06 144 ASN A CA 1
ATOM 1159 C C . ASN A 1 144 ? 0.229 -4.626 3.073 1.00 97.06 144 ASN A C 1
ATOM 1161 O O . ASN A 1 144 ? 1.393 -4.721 2.679 1.00 97.06 144 ASN A O 1
ATOM 1165 N N . GLY A 1 145 ? -0.328 -5.508 3.903 1.00 96.94 145 GLY A N 1
ATOM 1166 C CA . GLY A 1 145 ? 0.366 -6.685 4.417 1.00 96.94 145 GLY A CA 1
ATOM 1167 C C . GLY A 1 145 ? 0.789 -7.663 3.315 1.00 96.94 145 GLY A C 1
ATOM 1168 O O . GLY A 1 145 ? 1.903 -8.200 3.363 1.00 96.94 145 GLY A O 1
ATOM 1169 N N . TYR A 1 146 ? -0.046 -7.864 2.290 1.00 97.50 146 TYR A N 1
ATOM 1170 C CA . TYR A 1 146 ? 0.326 -8.660 1.115 1.00 97.50 146 TYR A CA 1
ATOM 1171 C C . TYR A 1 146 ? 1.460 -8.004 0.316 1.00 97.50 146 TYR A C 1
ATOM 1173 O O . TYR A 1 146 ? 2.432 -8.682 -0.026 1.00 97.50 146 TYR A O 1
ATOM 1181 N N . ILE A 1 147 ? 1.401 -6.685 0.094 1.00 97.44 147 ILE A N 1
ATOM 1182 C CA . ILE A 1 147 ? 2.471 -5.924 -0.576 1.00 97.44 147 ILE A CA 1
ATOM 1183 C C . ILE A 1 147 ? 3.795 -6.048 0.194 1.00 97.44 147 ILE A C 1
ATOM 1185 O O . ILE A 1 147 ? 4.824 -6.365 -0.407 1.00 97.44 147 ILE A O 1
ATOM 1189 N N . ASP A 1 148 ? 3.771 -5.868 1.517 1.00 96.31 148 ASP A N 1
ATOM 1190 C CA . ASP A 1 148 ? 4.953 -5.980 2.387 1.00 96.31 148 ASP A CA 1
ATOM 1191 C C . ASP A 1 148 ? 5.565 -7.380 2.363 1.00 96.31 148 ASP A C 1
ATOM 1193 O O . ASP A 1 148 ? 6.785 -7.553 2.423 1.00 96.31 148 ASP A O 1
ATOM 1197 N N . SER A 1 149 ? 4.709 -8.390 2.223 1.00 96.38 149 SER A N 1
ATOM 1198 C CA . SER A 1 149 ? 5.103 -9.793 2.116 1.00 96.38 149 SER A CA 1
ATOM 1199 C C . SER A 1 149 ? 5.523 -10.200 0.699 1.00 96.38 149 SER A C 1
ATOM 1201 O O . SER A 1 149 ? 5.826 -11.373 0.479 1.00 96.38 149 SER A O 1
ATOM 1203 N N . LEU A 1 150 ? 5.551 -9.261 -0.259 1.00 95.75 150 LEU A N 1
ATOM 1204 C CA . LEU A 1 150 ? 5.819 -9.492 -1.688 1.00 95.75 150 LEU A CA 1
ATOM 1205 C C . LEU A 1 150 ? 4.850 -10.492 -2.346 1.00 95.75 150 LEU A C 1
ATOM 1207 O O . LEU A 1 150 ? 5.176 -11.120 -3.354 1.00 95.75 150 LEU A O 1
ATOM 1211 N N . LYS A 1 151 ? 3.655 -10.624 -1.771 1.00 96.94 151 LYS A N 1
ATOM 1212 C CA . LYS A 1 151 ? 2.549 -11.464 -2.232 1.00 96.94 151 LYS A CA 1
ATOM 1213 C C . LYS A 1 151 ? 1.672 -10.674 -3.198 1.00 96.94 151 LYS A C 1
ATOM 1215 O O . LYS A 1 151 ? 0.587 -10.209 -2.860 1.00 96.94 151 LYS A O 1
ATOM 1220 N N . PHE A 1 152 ? 2.229 -10.393 -4.374 1.00 96.75 152 PHE A N 1
ATOM 1221 C CA . PHE A 1 152 ? 1.619 -9.464 -5.327 1.00 96.75 152 PHE A CA 1
ATOM 1222 C C . PHE A 1 152 ? 0.392 -10.031 -6.045 1.00 96.75 152 PHE A C 1
ATOM 1224 O O . PHE A 1 152 ? -0.432 -9.244 -6.502 1.00 96.75 152 PHE A O 1
ATOM 1231 N N . ASP A 1 153 ? 0.266 -11.350 -6.146 1.00 95.31 153 ASP A N 1
ATOM 1232 C CA . ASP A 1 153 ? -0.904 -11.968 -6.770 1.00 95.31 153 ASP A CA 1
ATOM 1233 C C . ASP A 1 153 ? -2.106 -11.852 -5.818 1.00 95.31 153 ASP A C 1
ATOM 1235 O O . ASP A 1 153 ? -3.133 -11.288 -6.189 1.00 95.31 153 ASP A O 1
ATOM 1239 N N . GLU A 1 154 ? -1.926 -12.184 -4.533 1.00 95.62 154 GLU A N 1
ATOM 1240 C CA . GLU A 1 154 ? -2.953 -11.976 -3.507 1.00 95.62 154 GLU A CA 1
ATOM 1241 C C . GLU A 1 154 ? -3.314 -10.494 -3.328 1.00 95.62 154 GLU A C 1
ATOM 1243 O O . GLU A 1 154 ? -4.489 -10.148 -3.227 1.00 95.62 154 GLU A O 1
ATOM 1248 N N . ALA A 1 155 ? -2.326 -9.591 -3.333 1.00 97.06 155 ALA A N 1
ATOM 1249 C CA . ALA A 1 155 ? -2.599 -8.155 -3.274 1.00 97.06 155 ALA A CA 1
ATOM 1250 C C . ALA A 1 155 ? -3.441 -7.681 -4.472 1.00 97.06 155 ALA A C 1
ATOM 1252 O O . ALA A 1 155 ? -4.312 -6.827 -4.310 1.00 97.06 155 ALA A O 1
ATOM 1253 N N . PHE A 1 156 ? -3.193 -8.225 -5.668 1.00 95.69 156 PHE A N 1
ATOM 1254 C CA . PHE A 1 156 ? -3.947 -7.877 -6.869 1.00 95.69 156 PHE A CA 1
ATOM 1255 C C . PHE A 1 156 ? -5.390 -8.368 -6.801 1.00 95.69 156 PHE A C 1
ATOM 1257 O O . PHE A 1 156 ? -6.304 -7.580 -7.037 1.00 95.69 156 PHE A O 1
ATOM 1264 N N . ASP A 1 157 ? -5.597 -9.629 -6.431 1.00 94.81 157 ASP A N 1
ATOM 1265 C CA . ASP A 1 157 ? -6.930 -10.214 -6.274 1.00 94.81 157 ASP A CA 1
ATOM 1266 C C . ASP A 1 157 ? -7.753 -9.453 -5.230 1.00 94.81 157 ASP A C 1
ATOM 1268 O O . ASP A 1 157 ? -8.926 -9.145 -5.449 1.00 94.81 157 ASP A O 1
ATOM 1272 N N . TYR A 1 158 ? -7.115 -9.049 -4.132 1.00 95.31 158 TYR A N 1
ATOM 1273 C CA . TYR A 1 158 ? -7.740 -8.210 -3.118 1.00 95.31 158 TYR A CA 1
ATOM 1274 C C . TYR A 1 158 ? -8.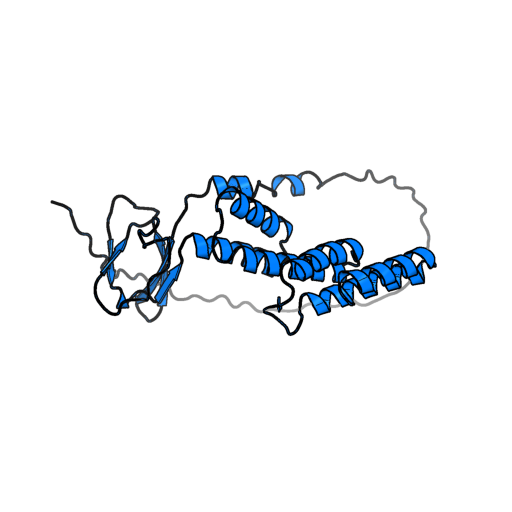122 -6.828 -3.675 1.00 95.31 158 TYR A C 1
ATOM 1276 O O . TYR A 1 158 ? -9.237 -6.352 -3.466 1.00 95.31 158 TYR A O 1
ATOM 1284 N N . LEU A 1 159 ? -7.236 -6.175 -4.435 1.00 94.62 159 LEU A N 1
ATOM 1285 C CA . LEU A 1 159 ? -7.538 -4.897 -5.093 1.00 94.62 159 LEU A CA 1
ATOM 1286 C C . LEU A 1 159 ? -8.677 -5.022 -6.119 1.00 94.62 159 LEU A C 1
ATOM 1288 O O . LEU A 1 159 ? -9.476 -4.092 -6.261 1.00 94.62 159 LEU A O 1
ATOM 1292 N N . LEU A 1 160 ? -8.777 -6.153 -6.825 1.00 93.38 160 LEU A N 1
ATOM 1293 C CA . LEU A 1 160 ? -9.902 -6.442 -7.717 1.00 93.38 160 LEU A CA 1
ATOM 1294 C C . LEU A 1 160 ? -11.212 -6.559 -6.939 1.00 93.38 160 LEU A C 1
ATOM 1296 O O . LEU A 1 160 ? -12.200 -5.946 -7.348 1.00 93.38 160 LEU A O 1
ATOM 1300 N N . PHE A 1 161 ? -11.204 -7.283 -5.818 1.00 93.25 161 PHE A N 1
ATOM 1301 C CA . PHE A 1 161 ? -12.349 -7.384 -4.916 1.00 93.25 161 PHE A CA 1
ATOM 1302 C C . PHE A 1 161 ? -12.780 -6.003 -4.401 1.00 93.25 161 PHE A C 1
ATOM 1304 O O . PHE A 1 161 ? -13.938 -5.621 -4.562 1.00 93.25 161 PHE A O 1
ATOM 1311 N N . LEU A 1 162 ? -11.843 -5.196 -3.888 1.00 93.00 162 LEU A N 1
ATOM 1312 C CA . LEU A 1 162 ? -12.134 -3.838 -3.413 1.00 93.00 162 LEU A CA 1
ATOM 1313 C C . LEU A 1 162 ? -12.762 -2.969 -4.498 1.00 93.00 162 LEU A C 1
ATOM 1315 O O . LEU A 1 162 ? -13.733 -2.262 -4.246 1.00 93.00 162 LEU A O 1
ATOM 1319 N N . ARG A 1 163 ? -12.240 -3.044 -5.723 1.00 91.50 163 ARG A N 1
ATOM 1320 C CA . ARG A 1 163 ? -12.781 -2.296 -6.857 1.00 91.50 163 ARG A CA 1
ATOM 1321 C C . ARG A 1 163 ? -14.193 -2.745 -7.242 1.00 91.50 163 ARG A C 1
ATOM 1323 O O . ARG A 1 163 ? -14.970 -1.911 -7.711 1.00 91.50 163 ARG A O 1
ATOM 1330 N N . ALA A 1 164 ? -14.496 -4.036 -7.122 1.00 91.44 164 ALA A N 1
ATOM 1331 C CA . ALA A 1 164 ? -15.797 -4.597 -7.468 1.00 91.44 164 ALA A CA 1
ATOM 1332 C C . ALA A 1 164 ? -16.863 -4.246 -6.419 1.00 91.44 164 ALA A C 1
ATOM 1334 O O . ALA A 1 164 ? -17.930 -3.747 -6.781 1.00 91.44 164 ALA A O 1
ATOM 1335 N N . GLU A 1 165 ? -16.543 -4.434 -5.139 1.00 90.38 165 GLU A N 1
ATOM 1336 C CA . GLU A 1 165 ? -17.511 -4.344 -4.043 1.00 90.38 165 GLU A CA 1
ATOM 1337 C C . GLU A 1 165 ? -17.589 -2.947 -3.409 1.00 90.38 165 GLU A C 1
ATOM 1339 O O . GLU A 1 165 ? -18.650 -2.522 -2.947 1.00 90.38 165 GLU A O 1
ATOM 1344 N N . TYR A 1 166 ? -16.494 -2.178 -3.429 1.00 88.19 166 TYR A N 1
ATOM 1345 C CA . TYR A 1 166 ? -16.393 -0.903 -2.720 1.00 88.19 166 TYR A CA 1
ATOM 1346 C C . TYR A 1 166 ? -16.034 0.253 -3.655 1.00 88.19 166 TYR A C 1
ATOM 1348 O O . TYR A 1 166 ? -14.877 0.590 -3.908 1.00 88.19 166 TYR A O 1
ATOM 1356 N N . THR A 1 167 ? -17.063 0.950 -4.135 1.00 85.62 167 THR A N 1
ATOM 1357 C CA . THR A 1 167 ? -16.860 2.152 -4.954 1.00 85.62 167 THR A CA 1
ATOM 1358 C C . THR A 1 167 ? -16.297 3.301 -4.109 1.00 85.62 167 THR A C 1
ATOM 1360 O O . THR A 1 167 ? -16.960 3.778 -3.190 1.00 85.62 167 THR A O 1
ATOM 1363 N N . ASN A 1 168 ? -15.118 3.813 -4.479 1.00 84.44 168 ASN A N 1
ATOM 1364 C CA . ASN A 1 168 ? -14.452 4.967 -3.852 1.00 84.44 168 ASN A CA 1
ATOM 1365 C C . ASN A 1 168 ? -14.125 4.790 -2.357 1.00 84.44 168 ASN A C 1
ATOM 1367 O O . ASN A 1 168 ? -14.187 5.759 -1.595 1.00 84.44 168 ASN A O 1
ATOM 1371 N N . LEU A 1 169 ? -13.775 3.574 -1.933 1.00 88.31 169 LEU A N 1
ATOM 1372 C CA . LEU A 1 169 ? -13.256 3.333 -0.590 1.00 88.31 169 LEU A CA 1
ATOM 1373 C C . LEU A 1 169 ? -11.988 4.183 -0.351 1.00 88.31 169 LEU A C 1
ATOM 1375 O O . LEU A 1 169 ? -11.018 4.033 -1.104 1.00 88.31 169 LEU A O 1
ATOM 1379 N N . PRO A 1 170 ? -11.965 5.076 0.660 1.00 88.81 170 PRO A N 1
ATOM 1380 C CA . PRO A 1 170 ? -10.775 5.864 0.975 1.00 88.81 170 PRO A CA 1
ATOM 1381 C C . PRO A 1 170 ? -9.558 4.968 1.237 1.00 88.81 170 PRO A C 1
ATOM 1383 O O . PRO A 1 170 ? -9.697 3.920 1.857 1.00 88.81 170 PRO A O 1
ATOM 1386 N N . GLY A 1 171 ? -8.373 5.368 0.774 1.00 89.94 171 GLY A N 1
ATOM 1387 C CA . GLY A 1 171 ? -7.154 4.565 0.909 1.00 89.94 171 GLY A CA 1
ATOM 1388 C C . GLY A 1 171 ? -6.879 3.628 -0.272 1.00 89.94 171 GLY A C 1
ATOM 1389 O O . GLY A 1 171 ? -5.740 3.193 -0.434 1.00 89.94 171 GLY A O 1
ATOM 1390 N N . THR A 1 172 ? -7.881 3.328 -1.113 1.00 92.19 172 THR A N 1
ATOM 1391 C CA . THR A 1 172 ? -7.734 2.379 -2.239 1.00 92.19 172 THR A CA 1
ATOM 1392 C C . THR A 1 172 ? -6.744 2.876 -3.292 1.00 92.19 172 THR A C 1
ATOM 1394 O O . THR A 1 172 ? -5.936 2.105 -3.803 1.00 92.19 172 THR A O 1
ATOM 1397 N N . GLU A 1 173 ? -6.782 4.170 -3.607 1.00 92.81 173 GLU A N 1
ATOM 1398 C CA . GLU A 1 173 ? -5.880 4.785 -4.587 1.00 92.81 173 GLU A CA 1
ATOM 1399 C C . GLU A 1 173 ? -4.436 4.792 -4.070 1.00 92.81 173 GLU A C 1
ATOM 1401 O O . GLU A 1 173 ? -3.496 4.471 -4.798 1.00 92.81 173 GLU A O 1
ATOM 1406 N N . GLU A 1 174 ? -4.258 5.097 -2.785 1.00 94.56 174 GLU A N 1
ATOM 1407 C CA . GLU A 1 174 ? -2.963 5.107 -2.117 1.00 94.56 174 GLU A CA 1
ATOM 1408 C C . GLU A 1 174 ? -2.328 3.710 -2.094 1.00 94.56 174 GLU A C 1
ATOM 1410 O O . GLU A 1 174 ? -1.145 3.559 -2.423 1.00 94.56 174 GLU A O 1
ATOM 1415 N N . VAL A 1 175 ? -3.105 2.675 -1.757 1.00 96.06 175 VAL A N 1
ATOM 1416 C CA . VAL A 1 175 ? -2.603 1.296 -1.739 1.00 96.06 175 VAL A CA 1
ATOM 1417 C C . VAL A 1 175 ? -2.392 0.736 -3.149 1.00 96.06 175 VAL A C 1
ATOM 1419 O O . VAL A 1 175 ? -1.422 0.010 -3.368 1.00 96.06 175 VAL A O 1
ATOM 1422 N N . LEU A 1 176 ? -3.207 1.127 -4.136 1.00 96.56 176 LEU A N 1
ATOM 1423 C CA . LEU A 1 176 ? -2.984 0.778 -5.542 1.00 96.56 176 LEU A CA 1
ATOM 1424 C C . LEU A 1 176 ? -1.666 1.373 -6.057 1.00 96.56 176 LEU A C 1
ATOM 1426 O O . LEU A 1 176 ? -0.876 0.663 -6.683 1.00 96.56 176 LEU A O 1
ATOM 1430 N N . ALA A 1 177 ? -1.386 2.642 -5.757 1.00 97.12 177 ALA A N 1
ATOM 1431 C CA . ALA A 1 177 ? -0.118 3.272 -6.118 1.00 97.12 177 ALA A CA 1
ATOM 1432 C C . ALA A 1 177 ? 1.074 2.554 -5.456 1.00 97.12 177 ALA A C 1
ATOM 1434 O O . ALA A 1 177 ? 2.083 2.262 -6.107 1.00 97.12 177 ALA A O 1
ATOM 1435 N N . ARG A 1 178 ? 0.933 2.182 -4.177 1.00 97.56 178 ARG A N 1
ATOM 1436 C CA . ARG A 1 178 ? 1.940 1.407 -3.438 1.00 97.56 178 ARG A CA 1
ATOM 1437 C C . ARG A 1 178 ? 2.171 0.020 -4.032 1.00 97.56 178 ARG A C 1
ATOM 1439 O O . ARG A 1 178 ? 3.325 -0.395 -4.165 1.00 97.56 178 ARG A O 1
ATOM 1446 N N . TYR A 1 179 ? 1.107 -0.670 -4.435 1.00 98.06 179 TYR A N 1
ATOM 1447 C CA . TYR A 1 179 ? 1.173 -1.947 -5.142 1.00 98.06 179 TYR A CA 1
ATOM 1448 C C . TYR A 1 179 ? 1.954 -1.816 -6.455 1.00 98.06 179 TYR A C 1
ATOM 1450 O O . TYR A 1 179 ? 2.943 -2.524 -6.656 1.00 98.06 179 TYR A O 1
ATOM 1458 N N . GLN A 1 180 ? 1.559 -0.865 -7.311 1.00 98.31 180 GLN A N 1
ATOM 1459 C CA . GLN A 1 180 ? 2.187 -0.630 -8.615 1.00 98.31 180 GLN A CA 1
ATOM 1460 C C . GLN A 1 180 ? 3.682 -0.323 -8.472 1.00 98.31 180 GLN A C 1
ATOM 1462 O O . GLN A 1 180 ? 4.509 -0.878 -9.200 1.00 98.31 180 GLN A O 1
ATOM 1467 N N . PHE A 1 181 ? 4.042 0.518 -7.499 1.00 98.38 181 PHE A N 1
ATOM 1468 C CA . PHE A 1 181 ? 5.436 0.823 -7.196 1.00 98.38 181 PHE A CA 1
ATOM 1469 C C . PHE A 1 181 ? 6.206 -0.433 -6.776 1.00 98.38 181 PHE A C 1
ATOM 1471 O O . PHE A 1 181 ? 7.268 -0.736 -7.327 1.00 98.38 181 PHE A O 1
ATOM 1478 N N . SER A 1 182 ? 5.668 -1.173 -5.807 1.00 97.88 182 SER A N 1
ATOM 1479 C CA . SER A 1 182 ? 6.364 -2.287 -5.159 1.00 97.88 182 SER A CA 1
ATOM 1480 C C . SER A 1 182 ? 6.552 -3.471 -6.105 1.00 97.88 182 SER A C 1
ATOM 1482 O O . SER A 1 182 ? 7.657 -4.012 -6.200 1.00 97.88 182 SER A O 1
ATOM 1484 N N . GLN A 1 183 ? 5.515 -3.833 -6.863 1.00 98.38 183 GLN A N 1
ATOM 1485 C CA . GLN A 1 183 ? 5.595 -4.898 -7.861 1.00 98.38 183 GLN A CA 1
ATOM 1486 C C . GLN A 1 183 ? 6.479 -4.483 -9.043 1.00 98.38 183 GLN A C 1
ATOM 1488 O O . GLN A 1 183 ? 7.322 -5.268 -9.478 1.00 98.38 183 GLN A O 1
ATOM 1493 N N . GLY A 1 184 ? 6.369 -3.236 -9.515 1.00 98.12 184 GLY A N 1
ATOM 1494 C CA . GLY A 1 184 ? 7.220 -2.715 -10.585 1.00 98.12 184 GLY A CA 1
ATOM 1495 C C . GLY A 1 184 ? 8.700 -2.758 -10.199 1.00 98.12 184 GLY A C 1
ATOM 1496 O O . GLY A 1 184 ? 9.532 -3.275 -10.945 1.00 98.12 184 GLY A O 1
ATOM 1497 N N . ALA A 1 185 ? 9.032 -2.315 -8.984 1.00 97.12 185 ALA A N 1
ATOM 1498 C CA . ALA A 1 185 ? 10.383 -2.409 -8.439 1.00 97.12 185 ALA A CA 1
ATOM 1499 C C . ALA A 1 185 ? 10.852 -3.867 -8.257 1.00 97.12 185 ALA A C 1
ATOM 1501 O O . ALA A 1 185 ? 12.032 -4.166 -8.464 1.00 97.12 185 ALA A O 1
ATOM 1502 N N . ALA A 1 186 ? 9.957 -4.789 -7.886 1.00 97.56 186 ALA A N 1
ATOM 1503 C CA . ALA A 1 186 ? 10.272 -6.213 -7.804 1.00 97.56 186 ALA A CA 1
ATOM 1504 C C . ALA A 1 186 ? 10.579 -6.812 -9.187 1.00 97.56 186 ALA A C 1
ATOM 1506 O O . ALA A 1 186 ? 11.569 -7.532 -9.329 1.00 97.56 186 ALA A O 1
ATOM 1507 N N . TRP A 1 187 ? 9.805 -6.468 -10.218 1.00 98.19 187 TRP A N 1
ATOM 1508 C CA . TRP A 1 187 ? 10.055 -6.890 -11.598 1.00 98.19 187 TRP A CA 1
ATOM 1509 C C . TRP A 1 187 ? 11.378 -6.361 -12.149 1.00 98.19 187 TRP A C 1
ATOM 1511 O O . TRP A 1 187 ? 12.105 -7.135 -12.774 1.00 98.19 187 TRP A O 1
ATOM 1521 N N . LEU A 1 188 ? 11.774 -5.123 -11.826 1.00 96.56 188 LEU A N 1
ATOM 1522 C CA . LEU A 1 188 ? 13.114 -4.620 -12.172 1.00 96.56 188 LEU A CA 1
ATOM 1523 C C . LEU A 1 188 ? 14.227 -5.475 -11.574 1.00 96.56 188 LEU A C 1
ATOM 1525 O O . LEU A 1 188 ? 15.175 -5.842 -12.264 1.00 96.56 188 LEU A O 1
ATOM 1529 N N . LYS A 1 189 ? 14.108 -5.848 -10.296 1.00 96.38 189 LYS A N 1
ATOM 1530 C CA . LYS A 1 189 ? 15.098 -6.722 -9.643 1.00 96.38 189 LYS A CA 1
ATOM 1531 C C . LYS A 1 189 ? 15.168 -8.109 -10.288 1.00 96.38 189 LYS A C 1
ATOM 1533 O O . LYS A 1 189 ? 16.211 -8.753 -10.224 1.00 96.38 189 LYS A O 1
ATOM 1538 N N . GLN A 1 190 ? 14.075 -8.561 -10.898 1.00 97.12 190 GLN A N 1
ATOM 1539 C CA . GLN A 1 190 ? 13.976 -9.840 -11.602 1.00 97.12 190 GLN A CA 1
ATOM 1540 C C . GLN A 1 190 ? 14.409 -9.756 -13.080 1.00 97.12 190 GLN A C 1
ATOM 1542 O O . GLN A 1 190 ? 14.423 -10.783 -13.756 1.00 97.12 190 GLN A O 1
ATOM 1547 N N . GLY A 1 191 ? 14.760 -8.570 -13.594 1.00 96.56 191 GLY A N 1
ATOM 1548 C CA . GLY A 1 191 ? 15.091 -8.350 -15.009 1.00 96.56 191 GLY A CA 1
ATOM 1549 C C . GLY A 1 191 ? 13.878 -8.378 -15.946 1.00 96.56 191 GLY A C 1
ATOM 1550 O O . GLY A 1 191 ? 14.026 -8.528 -17.160 1.00 96.56 191 GLY A O 1
ATOM 1551 N N . ARG A 1 192 ? 12.665 -8.262 -15.395 1.00 97.94 192 ARG A N 1
ATOM 1552 C CA . ARG A 1 192 ? 11.401 -8.164 -16.138 1.00 97.94 192 ARG A CA 1
ATOM 1553 C C . ARG A 1 192 ? 11.135 -6.705 -16.507 1.00 97.94 192 ARG A C 1
ATOM 1555 O O . ARG A 1 192 ? 10.163 -6.090 -16.070 1.00 97.94 192 ARG A O 1
ATOM 1562 N N . ASP A 1 193 ? 12.072 -6.131 -17.257 1.00 96.75 193 ASP A N 1
ATOM 1563 C CA . ASP A 1 193 ? 12.193 -4.680 -17.424 1.00 96.75 193 ASP A CA 1
ATOM 1564 C C . ASP A 1 193 ? 11.005 -4.063 -18.174 1.00 96.75 193 ASP A C 1
ATOM 1566 O O . ASP A 1 193 ? 10.602 -2.941 -17.874 1.00 96.75 193 ASP A O 1
ATOM 1570 N N . LEU A 1 194 ? 10.423 -4.785 -19.139 1.00 96.62 194 LEU A N 1
ATOM 1571 C CA . LEU A 1 194 ? 9.273 -4.294 -19.905 1.00 96.62 194 LEU A CA 1
ATOM 1572 C C . LEU A 1 194 ? 7.992 -4.289 -19.067 1.00 96.62 194 LEU A C 1
ATOM 1574 O O . LEU A 1 194 ? 7.235 -3.321 -19.131 1.00 96.62 194 LEU A O 1
ATOM 1578 N N . GLU A 1 195 ? 7.750 -5.334 -18.275 1.00 97.94 195 GLU A N 1
ATOM 1579 C CA . GLU A 1 195 ? 6.605 -5.382 -17.362 1.00 97.94 195 GLU A CA 1
ATOM 1580 C C . GLU A 1 195 ? 6.734 -4.330 -16.263 1.00 97.94 195 GLU A C 1
ATOM 1582 O O . GLU A 1 195 ? 5.783 -3.593 -16.001 1.00 97.94 195 GLU A O 1
ATOM 1587 N N . ALA A 1 196 ? 7.929 -4.200 -15.681 1.00 98.38 196 ALA A N 1
ATOM 1588 C CA . ALA A 1 196 ? 8.224 -3.144 -14.725 1.00 98.38 196 ALA A CA 1
ATOM 1589 C C . ALA A 1 196 ? 7.971 -1.756 -15.314 1.00 98.38 196 ALA A C 1
ATOM 1591 O O . ALA A 1 196 ? 7.292 -0.942 -14.692 1.00 98.38 196 ALA A O 1
ATOM 1592 N N . LEU A 1 197 ? 8.482 -1.498 -16.521 1.00 97.81 197 LEU A N 1
ATOM 1593 C CA . LEU A 1 197 ? 8.275 -0.231 -17.204 1.00 97.81 197 LEU A CA 1
ATOM 1594 C C . LEU A 1 197 ? 6.786 0.058 -17.389 1.00 97.81 197 LEU A C 1
ATOM 1596 O O . LEU A 1 197 ? 6.344 1.143 -17.037 1.00 97.81 197 LEU A O 1
ATOM 1600 N N . SER A 1 198 ? 6.013 -0.904 -17.896 1.00 97.06 198 SER A N 1
ATOM 1601 C CA . SER A 1 198 ? 4.578 -0.712 -18.125 1.00 97.06 198 SER A CA 1
ATOM 1602 C C . SER A 1 198 ? 3.833 -0.340 -16.841 1.00 97.06 198 SER A C 1
ATOM 1604 O O . SER A 1 198 ? 2.960 0.527 -16.865 1.00 97.06 198 SER A O 1
ATOM 1606 N N . LEU A 1 199 ? 4.155 -0.995 -15.724 1.00 98.12 199 LEU A N 1
ATOM 1607 C CA . LEU A 1 199 ? 3.486 -0.745 -14.450 1.00 98.12 199 LEU A CA 1
ATOM 1608 C C . LEU A 1 199 ? 3.895 0.604 -13.843 1.00 98.12 199 LEU A C 1
ATOM 1610 O O . LEU A 1 199 ? 3.048 1.345 -13.349 1.00 98.12 199 LEU A O 1
ATOM 1614 N N . LEU A 1 200 ? 5.182 0.948 -13.927 1.00 98.00 200 LEU A N 1
ATOM 1615 C CA . LEU A 1 200 ? 5.728 2.202 -13.406 1.00 98.00 200 LEU A CA 1
ATOM 1616 C C . LEU A 1 200 ? 5.349 3.417 -14.269 1.00 98.00 200 LEU A C 1
ATOM 1618 O O . LEU A 1 200 ? 5.227 4.519 -13.738 1.00 98.00 200 LEU A O 1
ATOM 1622 N N . GLU A 1 201 ? 5.107 3.229 -15.570 1.00 97.19 201 GLU A N 1
ATOM 1623 C CA . GLU A 1 201 ? 4.491 4.245 -16.434 1.00 97.19 201 GLU A CA 1
ATOM 1624 C C . GLU A 1 201 ? 3.070 4.554 -15.968 1.00 97.19 201 GLU A C 1
ATOM 1626 O O . GLU A 1 201 ? 2.766 5.714 -15.700 1.00 97.19 201 GLU A O 1
ATOM 1631 N N . SER A 1 202 ? 2.239 3.524 -15.774 1.00 96.62 202 SER A N 1
ATOM 1632 C CA . SER A 1 202 ? 0.884 3.689 -15.232 1.00 96.62 202 SER A CA 1
ATOM 1633 C C . SER A 1 202 ? 0.898 4.391 -13.870 1.00 96.62 202 SER A C 1
ATOM 1635 O O . SER A 1 202 ? 0.101 5.299 -13.637 1.00 96.62 202 SER A O 1
ATOM 1637 N N . LEU A 1 203 ? 1.820 4.018 -12.977 1.00 97.75 203 LEU A N 1
ATOM 1638 C CA . LEU A 1 203 ? 1.988 4.689 -11.688 1.00 97.75 203 LEU A CA 1
ATOM 1639 C C . LEU A 1 203 ? 2.325 6.174 -11.864 1.00 97.75 203 LEU A C 1
ATOM 1641 O O . LEU A 1 203 ? 1.708 7.019 -11.228 1.00 97.75 203 LEU A O 1
ATOM 1645 N N . HIS A 1 204 ? 3.292 6.512 -12.718 1.00 96.62 204 HIS A N 1
ATOM 1646 C CA . HIS A 1 204 ? 3.705 7.901 -12.912 1.00 96.62 204 HIS A CA 1
ATOM 1647 C C . HIS A 1 204 ? 2.626 8.753 -13.596 1.00 9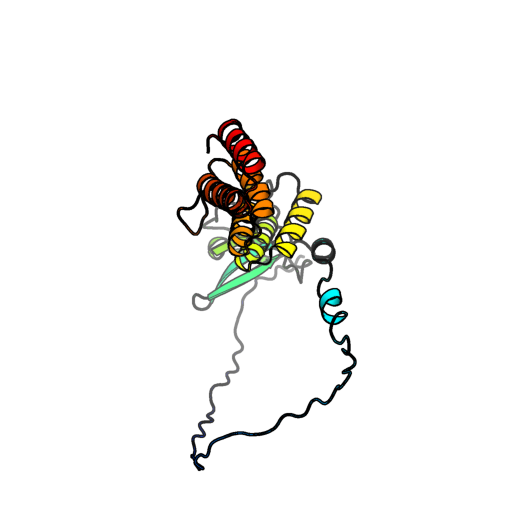6.62 204 HIS A C 1
ATOM 1649 O O . HIS A 1 204 ? 2.489 9.931 -13.276 1.00 96.62 204 HIS A O 1
ATOM 1655 N N . GLU A 1 205 ? 1.859 8.173 -14.519 1.00 95.44 205 GLU A N 1
ATOM 1656 C CA . GLU A 1 205 ? 0.758 8.858 -15.201 1.00 95.44 205 GLU A CA 1
ATOM 1657 C C . GLU A 1 205 ? -0.390 9.198 -14.247 1.00 95.44 205 GLU A C 1
ATOM 1659 O O . GLU A 1 205 ? -0.922 10.308 -14.300 1.00 95.44 205 GLU A O 1
ATOM 1664 N N . ASN A 1 206 ? -0.756 8.261 -13.369 1.00 96.00 206 ASN A N 1
ATOM 1665 C CA . ASN A 1 206 ? -1.901 8.421 -12.472 1.00 96.00 206 ASN A CA 1
ATOM 1666 C C . ASN A 1 206 ? -1.519 9.079 -11.134 1.00 96.00 206 ASN A C 1
ATOM 1668 O O . ASN A 1 206 ? -2.315 9.823 -10.564 1.00 96.00 206 ASN A O 1
ATOM 1672 N N . TYR A 1 207 ? -0.289 8.863 -10.662 1.00 96.19 207 TYR A N 1
ATOM 1673 C CA . TYR A 1 207 ? 0.211 9.323 -9.364 1.00 96.19 207 TYR A CA 1
ATOM 1674 C C . TYR A 1 207 ? 1.629 9.923 -9.494 1.00 96.19 207 TYR A C 1
ATOM 1676 O O . TYR A 1 207 ? 2.594 9.407 -8.921 1.00 96.19 207 TYR A O 1
ATOM 1684 N N . PRO A 1 208 ? 1.802 11.035 -10.239 1.00 93.62 208 PRO A N 1
ATOM 1685 C CA . PRO A 1 208 ? 3.125 11.586 -10.556 1.00 93.62 208 PRO A CA 1
ATOM 1686 C C . PRO A 1 208 ? 3.939 12.018 -9.329 1.00 93.62 208 PRO A C 1
ATOM 1688 O O . PRO A 1 208 ? 5.167 11.942 -9.358 1.00 93.62 208 PRO A O 1
ATOM 1691 N N . GLU A 1 209 ? 3.257 12.424 -8.257 1.00 93.75 209 GLU A N 1
ATOM 1692 C CA . GLU A 1 209 ? 3.853 12.866 -6.989 1.00 93.75 209 GLU A CA 1
ATOM 1693 C C . GLU A 1 209 ? 3.993 11.726 -5.964 1.00 93.75 209 GLU A C 1
ATOM 1695 O O . GLU A 1 209 ? 4.298 11.979 -4.799 1.00 93.75 209 GLU A O 1
ATOM 1700 N N . TYR A 1 210 ? 3.755 10.471 -6.364 1.00 96.56 210 TYR A N 1
ATOM 1701 C CA . TYR A 1 210 ? 3.888 9.331 -5.465 1.00 96.56 210 TYR A CA 1
ATOM 1702 C C . TYR A 1 210 ? 5.334 9.185 -4.969 1.00 96.56 210 TYR A C 1
ATOM 1704 O O . TYR A 1 210 ? 6.284 9.091 -5.760 1.00 96.56 210 TYR A O 1
ATOM 1712 N N . VAL A 1 211 ? 5.471 9.116 -3.645 1.00 95.50 211 VAL A N 1
ATOM 1713 C CA . VAL A 1 211 ? 6.718 8.854 -2.924 1.00 95.50 211 VAL A CA 1
ATOM 1714 C C . VAL A 1 211 ? 6.539 7.563 -2.143 1.00 95.50 211 VAL A C 1
ATOM 1716 O O . VAL A 1 211 ? 5.544 7.396 -1.439 1.00 95.50 211 VAL A O 1
ATOM 1719 N N . PHE A 1 212 ? 7.499 6.656 -2.276 1.00 93.38 212 PHE A N 1
ATOM 1720 C CA . PHE A 1 212 ? 7.481 5.393 -1.559 1.00 93.38 212 PHE A CA 1
ATOM 1721 C C . PHE A 1 212 ? 7.658 5.627 -0.055 1.00 93.38 212 PHE A C 1
ATOM 1723 O O . PHE A 1 212 ? 8.512 6.395 0.376 1.00 93.38 212 PHE A O 1
ATOM 1730 N N . ASP A 1 213 ? 6.855 4.953 0.756 1.00 88.06 213 ASP A N 1
ATOM 1731 C CA . ASP A 1 213 ? 6.831 5.104 2.213 1.00 88.06 213 ASP A CA 1
ATOM 1732 C C . ASP A 1 213 ? 8.127 4.622 2.889 1.00 88.06 213 ASP A C 1
ATOM 1734 O O . ASP A 1 213 ? 8.585 5.224 3.863 1.00 88.06 213 ASP A O 1
ATOM 1738 N N . ALA A 1 214 ? 8.758 3.574 2.355 1.00 83.12 214 ALA A N 1
ATOM 1739 C CA . ALA A 1 214 ? 9.972 2.982 2.919 1.00 83.12 214 ALA A CA 1
ATOM 1740 C C . ALA A 1 214 ? 11.286 3.501 2.294 1.00 83.12 214 ALA A C 1
ATOM 1742 O O . ALA A 1 214 ? 12.338 2.874 2.455 1.00 83.12 214 ALA A O 1
ATOM 1743 N N . GLY A 1 215 ? 11.278 4.641 1.590 1.00 85.19 215 GLY A N 1
ATOM 1744 C CA . GLY A 1 215 ? 12.506 5.203 1.021 1.00 85.19 215 GLY A CA 1
ATOM 1745 C C . GLY A 1 215 ? 12.351 6.554 0.316 1.00 85.19 215 GLY A C 1
ATOM 1746 O O . GLY A 1 215 ? 11.274 7.127 0.281 1.00 85.19 215 GLY A O 1
ATOM 1747 N N . PRO A 1 216 ? 13.437 7.095 -0.263 1.00 90.75 216 PRO A N 1
ATOM 1748 C CA . PRO A 1 216 ? 13.395 8.357 -1.006 1.00 90.75 216 PRO A CA 1
ATOM 1749 C C . PRO A 1 216 ? 12.906 8.192 -2.455 1.00 90.75 216 PRO A C 1
ATOM 1751 O O . PRO A 1 216 ? 12.874 9.169 -3.204 1.00 90.75 216 PRO A O 1
ATOM 1754 N N . ASP A 1 217 ? 12.612 6.960 -2.877 1.00 94.50 217 ASP A N 1
ATOM 1755 C CA . ASP A 1 217 ? 12.242 6.654 -4.252 1.00 94.50 217 ASP A CA 1
ATOM 1756 C C . ASP A 1 217 ? 10.841 7.184 -4.579 1.00 94.50 217 ASP A C 1
ATOM 1758 O O . ASP A 1 217 ? 9.927 7.161 -3.756 1.00 94.50 217 ASP A O 1
ATOM 1762 N N . THR A 1 218 ? 10.665 7.642 -5.814 1.00 95.56 218 THR A N 1
ATOM 1763 C CA . THR A 1 218 ? 9.398 8.162 -6.329 1.00 95.56 218 THR A CA 1
ATOM 1764 C C . THR A 1 218 ? 8.968 7.376 -7.558 1.00 95.56 218 THR A C 1
ATOM 1766 O O . THR A 1 218 ? 9.767 6.647 -8.159 1.00 95.56 218 THR A O 1
ATOM 1769 N N . ALA A 1 219 ? 7.718 7.560 -7.990 1.00 95.06 219 ALA A N 1
ATOM 1770 C CA . ALA A 1 219 ? 7.245 7.001 -9.259 1.00 95.06 219 ALA A CA 1
ATOM 1771 C C . ALA A 1 219 ? 8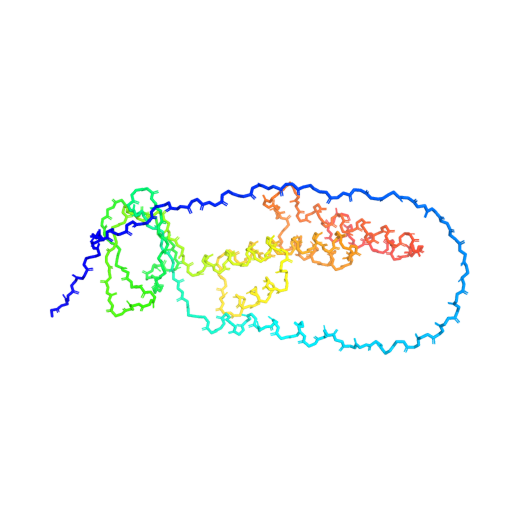.193 7.345 -10.421 1.00 95.06 219 ALA A C 1
ATOM 1773 O O . ALA A 1 219 ? 8.561 6.484 -11.219 1.00 95.06 219 ALA A O 1
ATOM 1774 N N . LYS A 1 220 ? 8.667 8.597 -10.463 1.00 94.88 220 LYS A N 1
ATOM 1775 C CA . LYS A 1 220 ? 9.587 9.074 -11.497 1.00 94.88 220 LYS A CA 1
ATOM 1776 C C . LYS A 1 220 ? 10.963 8.413 -11.420 1.00 94.88 220 LYS A C 1
ATOM 1778 O O . LYS A 1 220 ? 11.519 8.071 -12.461 1.00 94.88 220 LYS A O 1
ATOM 1783 N N . THR A 1 221 ? 11.541 8.241 -10.227 1.00 95.81 221 THR A N 1
ATOM 1784 C CA . THR A 1 221 ? 12.874 7.618 -10.129 1.00 95.81 221 THR A CA 1
ATOM 1785 C C . THR A 1 221 ? 12.831 6.164 -10.584 1.00 95.81 221 THR A C 1
ATOM 1787 O O . THR A 1 221 ? 13.680 5.761 -11.378 1.00 95.81 221 THR A O 1
ATOM 1790 N N . LYS A 1 222 ? 11.804 5.403 -10.186 1.00 95.50 222 LYS A N 1
ATOM 1791 C CA . LYS A 1 222 ? 11.649 4.012 -10.632 1.00 95.50 222 LYS A CA 1
ATOM 1792 C C . LYS A 1 222 ? 11.298 3.883 -12.105 1.00 95.50 222 LYS A C 1
ATOM 1794 O O . LYS A 1 222 ? 11.845 3.000 -12.765 1.00 95.50 222 LYS A O 1
ATOM 1799 N N . LEU A 1 223 ? 10.477 4.781 -12.646 1.00 97.44 223 LEU A N 1
ATOM 1800 C CA . LEU A 1 223 ? 10.238 4.846 -14.087 1.00 97.44 223 LEU A CA 1
ATOM 1801 C C . LEU A 1 223 ? 11.553 5.035 -14.863 1.00 97.44 223 LEU A C 1
ATOM 1803 O O . LEU A 1 223 ? 11.796 4.327 -15.838 1.00 97.44 223 LEU A O 1
ATOM 1807 N N . ASN A 1 224 ? 12.431 5.930 -14.402 1.00 96.31 224 ASN A N 1
ATOM 1808 C CA . ASN A 1 224 ? 13.736 6.151 -15.033 1.00 96.31 224 ASN A CA 1
ATOM 1809 C C . ASN A 1 224 ? 14.630 4.912 -14.963 1.00 96.31 224 ASN A C 1
ATOM 1811 O O . ASN A 1 224 ? 15.252 4.551 -15.958 1.00 96.31 224 ASN A O 1
ATOM 1815 N N . GLU A 1 225 ? 14.674 4.239 -13.811 1.00 97.00 225 GLU A N 1
ATOM 1816 C CA . GLU A 1 225 ? 15.419 2.984 -13.657 1.00 97.00 225 GLU A CA 1
ATOM 1817 C C . GLU A 1 225 ? 14.923 1.911 -14.643 1.00 97.00 225 GLU A C 1
ATOM 1819 O O . GLU A 1 225 ? 15.737 1.252 -15.296 1.00 97.00 225 GLU A O 1
ATOM 1824 N N . ALA A 1 226 ? 13.603 1.776 -14.806 1.00 97.56 226 ALA A N 1
ATOM 1825 C CA . ALA A 1 226 ? 12.994 0.843 -15.752 1.00 97.56 226 ALA A CA 1
ATOM 1826 C C . ALA A 1 226 ? 13.302 1.192 -17.211 1.00 97.56 226 ALA A C 1
ATOM 1828 O O . ALA A 1 226 ? 13.712 0.335 -17.998 1.00 97.56 226 ALA A O 1
ATOM 1829 N N . ALA A 1 227 ? 13.147 2.466 -17.568 1.00 97.44 227 ALA A N 1
ATOM 1830 C CA . ALA A 1 227 ? 13.475 2.987 -18.885 1.00 97.44 227 ALA A CA 1
ATOM 1831 C C . ALA A 1 227 ? 14.940 2.719 -19.253 1.00 97.44 227 ALA A C 1
ATOM 1833 O O . ALA A 1 227 ? 15.230 2.227 -20.349 1.00 97.44 227 ALA A O 1
ATOM 1834 N N . ASP A 1 228 ? 15.858 2.987 -18.326 1.00 97.12 228 ASP A N 1
ATOM 1835 C CA . ASP A 1 228 ? 17.284 2.739 -18.500 1.00 97.12 228 ASP A CA 1
ATOM 1836 C C . ASP A 1 228 ? 17.591 1.251 -18.684 1.00 97.12 228 ASP A C 1
ATOM 1838 O O . ASP A 1 228 ? 18.442 0.902 -19.509 1.00 97.12 228 ASP A O 1
ATOM 1842 N N . ALA A 1 229 ? 16.920 0.369 -17.941 1.00 97.44 229 ALA A N 1
ATOM 1843 C CA . ALA A 1 229 ? 17.096 -1.077 -18.053 1.00 97.44 229 ALA A CA 1
ATOM 1844 C C . ALA A 1 229 ? 16.669 -1.592 -19.441 1.00 97.44 229 ALA A C 1
ATOM 1846 O O . ALA A 1 229 ? 17.476 -2.203 -20.152 1.00 97.44 229 ALA A O 1
ATOM 1847 N N . VAL A 1 230 ? 15.471 -1.213 -19.906 1.00 97.44 230 VAL A N 1
ATOM 1848 C CA . VAL A 1 230 ? 14.974 -1.552 -21.254 1.00 97.44 230 VAL A CA 1
ATOM 1849 C C . VAL A 1 230 ? 15.891 -0.993 -22.343 1.00 97.44 230 VAL A C 1
ATOM 1851 O O . VAL A 1 230 ? 16.229 -1.690 -23.307 1.00 97.44 230 VAL A O 1
ATOM 1854 N N . LEU A 1 231 ? 16.335 0.258 -22.203 1.00 96.81 231 LEU A N 1
ATOM 1855 C CA . LEU A 1 231 ? 17.233 0.878 -23.172 1.00 96.81 231 LEU A CA 1
ATOM 1856 C C . LEU A 1 231 ? 18.575 0.140 -23.242 1.00 96.81 231 LEU A C 1
ATOM 1858 O O . LEU A 1 231 ? 19.056 -0.145 -24.342 1.00 96.81 231 LEU A O 1
ATOM 1862 N N . LYS A 1 232 ? 19.167 -0.204 -22.092 1.00 96.31 232 LYS A N 1
ATOM 1863 C CA . LYS A 1 232 ? 20.406 -0.992 -22.022 1.00 96.31 232 LYS A CA 1
ATOM 1864 C C . LYS A 1 232 ? 20.237 -2.352 -22.688 1.00 96.31 232 LYS A C 1
ATOM 1866 O O . LYS A 1 232 ? 21.108 -2.715 -23.475 1.00 96.31 232 LYS A O 1
ATOM 1871 N N . SER A 1 233 ? 19.118 -3.041 -22.454 1.00 96.12 233 SER A N 1
ATOM 1872 C CA . SER A 1 233 ? 18.792 -4.314 -23.110 1.00 96.12 233 SER A CA 1
ATOM 1873 C C . SER A 1 233 ? 18.732 -4.176 -24.639 1.00 96.12 233 SER A C 1
ATOM 1875 O O . SER A 1 233 ? 19.376 -4.923 -25.377 1.00 96.12 233 SER A O 1
ATOM 1877 N N . TYR A 1 234 ? 18.048 -3.155 -25.165 1.00 96.50 234 TYR A N 1
ATOM 1878 C CA . TYR A 1 234 ? 18.021 -2.927 -26.615 1.00 96.50 234 TYR A CA 1
ATOM 1879 C C . TYR A 1 234 ? 19.391 -2.587 -27.199 1.00 96.50 234 TYR A C 1
ATOM 1881 O O . TYR A 1 234 ? 19.695 -2.995 -28.323 1.00 96.50 234 TYR A O 1
ATOM 1889 N N . LEU A 1 235 ? 20.222 -1.844 -26.471 1.00 96.56 235 LEU A N 1
ATOM 1890 C CA . LEU A 1 235 ? 21.573 -1.517 -26.917 1.00 96.56 235 LEU A CA 1
ATOM 1891 C C . LEU A 1 235 ? 22.496 -2.741 -26.890 1.00 96.56 235 LEU A C 1
ATOM 1893 O O . LEU A 1 235 ? 23.225 -2.948 -27.863 1.00 96.56 235 LEU A O 1
ATOM 1897 N N . SER A 1 236 ? 22.442 -3.569 -25.840 1.00 96.56 236 SER A N 1
ATOM 1898 C CA . SER A 1 236 ? 23.225 -4.811 -25.758 1.00 96.56 236 SER A CA 1
ATOM 1899 C C . SER A 1 236 ? 22.850 -5.790 -26.864 1.00 96.56 236 SER A C 1
ATOM 1901 O O . SER A 1 236 ? 23.725 -6.401 -27.473 1.00 96.56 236 SER A O 1
ATOM 1903 N N . ASP A 1 237 ? 21.563 -5.852 -27.197 1.00 97.19 237 ASP A N 1
ATOM 1904 C CA . ASP A 1 237 ? 21.025 -6.697 -28.261 1.00 97.19 237 ASP A CA 1
ATOM 1905 C C . ASP A 1 237 ? 21.245 -6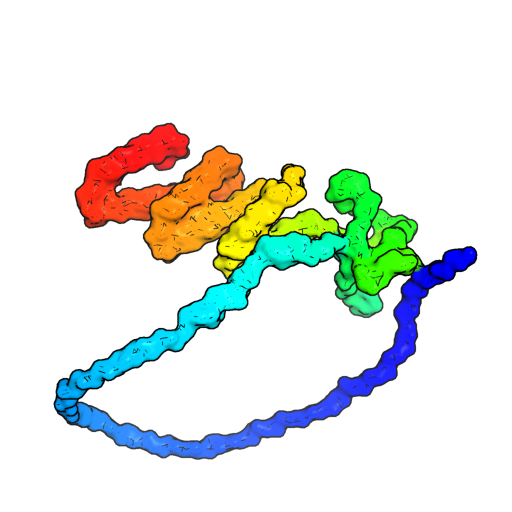.116 -29.670 1.00 97.19 237 ASP A C 1
ATOM 1907 O O . ASP A 1 237 ? 20.738 -6.657 -30.654 1.00 97.19 237 ASP A O 1
ATOM 1911 N N . GLN A 1 238 ? 21.951 -4.985 -29.794 1.00 96.62 238 GLN A N 1
ATOM 1912 C CA . GLN A 1 238 ? 22.170 -4.254 -31.051 1.00 96.62 238 GLN A CA 1
ATOM 1913 C C . GLN A 1 238 ? 20.870 -3.833 -31.767 1.00 96.62 238 GLN A C 1
ATOM 1915 O O . GLN A 1 238 ? 20.860 -3.515 -32.960 1.00 96.62 238 GLN A O 1
ATOM 1920 N N . LYS A 1 239 ? 19.756 -3.737 -31.034 1.00 97.44 239 LYS A N 1
ATOM 1921 C CA . LYS A 1 239 ? 18.441 -3.282 -31.513 1.00 97.44 239 LYS A CA 1
ATOM 1922 C C . LYS A 1 239 ? 18.376 -1.747 -31.564 1.00 97.44 239 LYS A C 1
ATOM 1924 O O . LYS A 1 239 ? 17.483 -1.117 -30.999 1.00 97.44 239 LYS A O 1
ATOM 1929 N N . ILE A 1 240 ? 19.306 -1.117 -32.286 1.00 95.69 240 ILE A N 1
ATOM 1930 C CA . ILE A 1 240 ? 19.521 0.346 -32.284 1.00 95.69 240 ILE A CA 1
ATOM 1931 C C . ILE A 1 240 ? 18.281 1.145 -32.714 1.00 95.69 240 ILE A C 1
ATOM 1933 O O . ILE A 1 240 ? 17.996 2.211 -32.166 1.00 95.69 240 ILE A O 1
ATOM 1937 N N . VAL A 1 241 ? 17.518 0.641 -33.688 1.00 96.69 241 VAL A N 1
ATOM 1938 C CA . VAL A 1 241 ? 16.289 1.310 -34.148 1.00 96.69 241 VAL A CA 1
ATOM 1939 C C . VAL A 1 241 ? 15.230 1.325 -33.044 1.00 96.69 241 VAL A C 1
ATOM 1941 O O . VAL A 1 241 ? 14.561 2.344 -32.866 1.00 96.69 241 VAL A O 1
ATOM 1944 N N . LEU A 1 242 ? 15.097 0.226 -32.293 1.00 95.25 242 LEU A N 1
ATOM 1945 C CA . LEU A 1 242 ? 14.161 0.136 -31.172 1.00 95.25 242 LEU A CA 1
ATOM 1946 C C . LEU A 1 242 ? 14.610 1.039 -30.027 1.00 95.25 242 LEU A C 1
ATOM 1948 O O . LEU A 1 242 ? 13.808 1.849 -29.580 1.00 95.25 242 LEU A O 1
ATOM 1952 N N . ALA A 1 243 ? 15.893 1.004 -29.654 1.00 95.44 243 ALA A N 1
ATOM 1953 C CA . ALA A 1 243 ? 16.474 1.905 -28.656 1.00 95.44 243 ALA A CA 1
ATOM 1954 C C . ALA A 1 243 ? 16.184 3.386 -28.967 1.00 95.44 243 ALA A C 1
ATOM 1956 O O . ALA A 1 243 ? 15.704 4.127 -28.110 1.00 95.44 243 ALA A O 1
ATOM 1957 N N . ARG A 1 244 ? 16.391 3.814 -30.222 1.00 95.44 244 ARG A N 1
ATOM 1958 C CA . ARG A 1 244 ? 16.109 5.192 -30.652 1.00 95.44 244 ARG A CA 1
ATOM 1959 C C . ARG A 1 244 ? 14.626 5.544 -30.544 1.00 95.44 244 ARG A C 1
ATOM 1961 O O . ARG A 1 244 ? 14.295 6.584 -29.984 1.00 95.44 244 ARG A O 1
ATOM 1968 N N . ARG A 1 245 ? 13.742 4.713 -31.107 1.00 95.81 245 ARG A N 1
ATOM 1969 C CA . ARG A 1 245 ? 12.288 4.967 -31.083 1.00 95.81 245 ARG A CA 1
ATOM 1970 C C . ARG A 1 245 ? 11.755 4.997 -29.654 1.00 95.81 245 ARG A C 1
ATOM 1972 O O . ARG A 1 245 ? 10.926 5.838 -29.327 1.00 95.81 245 ARG A O 1
ATOM 1979 N N . PHE A 1 246 ? 12.258 4.096 -28.820 1.00 94.50 246 PHE A N 1
ATOM 1980 C CA . PHE A 1 246 ? 11.907 3.989 -27.417 1.00 94.50 246 PHE A CA 1
ATOM 1981 C C . PHE A 1 246 ? 12.297 5.244 -26.629 1.00 94.50 246 PHE A C 1
ATOM 1983 O O . PHE A 1 246 ? 11.428 5.862 -26.020 1.00 94.50 246 PHE A O 1
ATOM 1990 N N . SER A 1 247 ? 13.556 5.682 -26.727 1.00 92.94 247 SER A N 1
ATOM 1991 C CA . SER A 1 247 ? 14.027 6.914 -26.077 1.00 92.94 247 SER A CA 1
ATOM 1992 C C . SER A 1 247 ? 13.242 8.147 -26.543 1.00 92.94 247 SER A C 1
ATOM 1994 O O . SER A 1 247 ? 12.824 8.961 -25.727 1.00 92.94 247 SER A O 1
ATOM 1996 N N . GLN A 1 248 ? 12.944 8.255 -27.843 1.00 95.12 248 GLN A N 1
ATOM 1997 C CA . GLN A 1 248 ? 12.111 9.345 -28.364 1.00 95.12 248 GLN A CA 1
ATOM 1998 C C . GLN A 1 248 ? 10.693 9.350 -27.777 1.00 95.12 248 GLN A C 1
ATOM 2000 O O . GLN A 1 248 ? 10.143 10.426 -27.545 1.00 95.12 248 GLN A O 1
ATOM 2005 N N . ARG A 1 249 ? 10.093 8.172 -27.550 1.00 94.69 249 ARG A N 1
ATOM 2006 C CA . ARG A 1 249 ? 8.777 8.057 -26.907 1.00 94.69 249 ARG A CA 1
ATOM 2007 C C . ARG A 1 249 ? 8.846 8.524 -25.455 1.00 94.69 249 ARG A C 1
ATOM 2009 O O . ARG A 1 249 ? 8.032 9.353 -25.080 1.00 94.69 249 ARG A O 1
ATOM 2016 N N . LEU A 1 250 ? 9.808 8.035 -24.676 1.00 90.56 250 LEU A N 1
ATOM 2017 C CA . LEU A 1 250 ? 9.928 8.377 -23.255 1.00 90.56 250 LEU A CA 1
ATOM 2018 C C . LEU A 1 250 ? 10.111 9.881 -23.028 1.00 90.56 250 LEU A C 1
ATOM 2020 O O . LEU A 1 250 ? 9.339 10.483 -22.282 1.00 90.56 250 LEU A O 1
ATOM 2024 N N . ILE A 1 251 ? 11.015 10.507 -23.788 1.00 90.31 251 ILE A N 1
ATOM 2025 C CA . ILE A 1 251 ? 11.247 11.956 -23.718 1.00 90.31 251 ILE A CA 1
ATOM 2026 C C . ILE A 1 251 ? 9.964 12.720 -24.052 1.00 90.31 251 ILE A C 1
ATOM 2028 O O . ILE A 1 251 ? 9.647 13.725 -23.419 1.00 90.31 251 ILE A O 1
ATOM 2032 N N . LYS A 1 252 ? 9.213 12.252 -25.057 1.00 91.19 252 LYS A N 1
ATOM 2033 C CA . LYS A 1 252 ? 7.973 12.900 -25.488 1.00 91.19 252 LYS A CA 1
ATOM 2034 C C . LYS A 1 252 ? 6.839 12.734 -24.472 1.00 91.19 252 LYS A C 1
ATOM 2036 O O . LYS A 1 252 ? 6.077 13.679 -24.295 1.00 91.19 252 LYS A O 1
ATOM 2041 N N . THR A 1 253 ? 6.686 11.550 -23.884 1.00 86.56 253 THR A N 1
ATOM 2042 C CA . THR A 1 253 ? 5.526 11.211 -23.046 1.00 86.56 253 THR A CA 1
ATOM 2043 C C . THR A 1 253 ? 5.737 11.598 -21.585 1.00 86.56 253 THR A C 1
ATOM 2045 O O . THR A 1 253 ? 4.824 12.129 -20.965 1.00 86.56 253 THR A O 1
ATOM 2048 N N . HIS A 1 254 ? 6.938 11.386 -21.049 1.00 84.38 254 HIS A N 1
ATOM 2049 C CA . HIS A 1 254 ? 7.213 11.499 -19.613 1.00 84.38 254 HIS A CA 1
ATOM 2050 C C . HIS A 1 254 ? 8.330 12.508 -19.287 1.00 84.38 254 HIS A C 1
ATOM 2052 O O . HIS A 1 254 ? 8.574 12.814 -18.121 1.00 84.38 254 HIS A O 1
ATOM 2058 N N . GLY A 1 255 ? 9.011 13.058 -20.301 1.00 78.56 255 GLY A N 1
ATOM 2059 C CA . GLY A 1 255 ? 10.107 14.012 -20.096 1.00 78.56 255 GLY A CA 1
ATOM 2060 C C . GLY A 1 255 ? 11.333 13.392 -19.421 1.00 78.56 255 GLY A C 1
ATOM 2061 O O . GLY A 1 255 ? 12.060 14.098 -18.716 1.00 78.56 255 GLY A O 1
ATOM 2062 N N . VAL A 1 256 ? 11.523 12.083 -19.612 1.00 61.66 256 VAL A N 1
ATOM 2063 C CA . VAL A 1 256 ? 12.621 11.273 -19.069 1.00 61.66 256 VAL A CA 1
ATOM 2064 C C . VAL A 1 256 ? 13.363 10.530 -20.168 1.00 61.66 256 VAL A C 1
ATOM 2066 O O . VAL A 1 256 ? 12.742 10.234 -21.217 1.00 61.66 256 VAL A O 1
#

Sequence (256 aa):
MSQINEIKLSRESRGFSNMIGNLNSKRIQRWNSLSALIALWVGLIALPVVSLSQDSQEQVEENLIERLEATIPYDEITVKADDDTEEVIQLELLDFAGRKTPELKTSGKLEIRLLGNPDDVYEVFWRDIVKIRLYEDIMIDEVNGYIDSLKFDEAFDYLLFLRAEYTNLPGTEEVLARYQFSQGAAWLKQGRDLEALSLLESLHENYPEYVFDAGPDTAKTKLNEAADAVLKSYLSDQKIVLARRFSQRLIKTHGV

pLDDT: mean 80.04, std 24.49, range [26.5, 98.38]

Foldseek 3Di:
DDDADADDDDDDDDDDDDDDDDDDDDDDDDDDDDDDDDDDDPDPDPDPPPPDPPVVVVVVPPPLLVVVVPDDFWKWWWFQDPPRDIDIFTFHAAPDDPQDDDDQDCFDWDWTAGPVGRVHIYIDTSNGTPDIGGSLNVLLVVLVVCLVVVVLVSNVSSLVSCVVPPDPRPNSVVSLLQSLQSVLVVCVVVLVLVSSLVSLVVSCVVPVPAAHPVDRDGSVNSNVSSLVSVLVVCVVVVVVVCSVVSVVCCCVPPVD

Radius of gyration: 28.92 Å; chains: 1; bounding box: 79×60×73 Å